Protein AF-0000000079396112 (afdb_homodimer)

Organism: Sphenodon punctatus (NCBI:txid8508)

Solvent-accessible surface area (backbone atoms only — not comparable to full-atom values): 18146 Å² total; per-residue (Å²): 135,86,82,76,88,74,86,74,85,70,83,79,81,84,80,88,81,82,71,79,83,74,81,79,84,79,70,77,75,71,66,74,72,67,69,73,63,74,74,45,68,47,44,78,42,45,32,71,73,41,77,49,97,82,32,34,35,38,38,52,56,79,46,34,73,55,64,91,73,60,46,43,69,58,50,32,52,44,48,53,54,48,50,55,51,38,50,75,70,61,29,34,33,39,37,39,37,37,40,39,81,53,24,46,43,44,23,38,43,36,76,73,59,34,29,39,43,38,40,41,53,62,28,35,33,31,36,33,72,55,46,83,77,75,72,82,67,58,61,52,55,72,45,74,50,73,61,70,81,74,74,121,135,86,74,76,88,78,72,84,74,72,78,81,84,86,75,84,79,79,75,79,77,74,76,82,82,76,69,75,76,70,66,71,71,64,68,74,62,75,74,43,68,48,44,78,45,44,32,68,72,40,76,48,97,82,33,35,35,37,36,51,56,78,45,36,74,55,64,90,71,61,46,41,69,60,50,31,51,45,47,53,54,48,49,55,52,37,51,75,71,62,30,32,31,40,37,39,38,38,40,40,79,54,23,47,43,44,23,39,44,36,77,76,59,34,30,40,45,36,42,41,55,62,30,34,33,32,36,32,72,55,49,82,79,74,74,81,67,60,62,51,54,71,46,74,50,72,61,71,80,72,75,121

Structure (mmCIF, N/CA/C/O backbone):
data_AF-0000000079396112-model_v1
#
loop_
_entity.id
_entity.type
_entity.pdbx_description
1 polymer 'Nucleoside diphosphate-linked moiety X motif 6'
#
loop_
_atom_site.group_PDB
_atom_site.id
_atom_site.type_symbol
_atom_site.label_atom_id
_atom_site.label_alt_id
_atom_site.label_comp_id
_atom_site.label_asym_id
_atom_site.label_entity_id
_atom_site.label_seq_id
_atom_site.pdbx_PDB_ins_code
_atom_site.Cartn_x
_atom_site.Cartn_y
_atom_site.Cartn_z
_atom_site.occupancy
_atom_site.B_iso_or_equiv
_atom_site.auth_seq_id
_atom_site.auth_comp_id
_atom_site.auth_asym_id
_atom_site.auth_atom_id
_atom_site.pdbx_PDB_model_num
ATOM 1 N N . MET A 1 1 ? 7.035 -102.625 1.968 1 24.11 1 MET A N 1
ATOM 2 C CA . MET A 1 1 ? 7.441 -103.062 0.636 1 24.11 1 MET A CA 1
ATOM 3 C C . MET A 1 1 ? 7.133 -102 -0.407 1 24.11 1 MET A C 1
ATOM 5 O O . MET A 1 1 ? 6.375 -102.25 -1.349 1 24.11 1 MET A O 1
ATOM 9 N N . ILE A 1 2 ? 7.18 -100.688 0.114 1 29.98 2 ILE A N 1
ATOM 10 C CA . ILE A 1 2 ? 6.547 -99.562 -0.565 1 29.98 2 ILE A CA 1
ATOM 11 C C . ILE A 1 2 ? 7.281 -99.25 -1.87 1 29.98 2 ILE A C 1
ATOM 13 O O . ILE A 1 2 ? 8.5 -99.062 -1.873 1 29.98 2 ILE A O 1
ATOM 17 N N . ARG A 1 3 ? 6.57 -99.312 -3.051 1 27.31 3 ARG A N 1
ATOM 18 C CA . ARG A 1 3 ? 6.773 -99.438 -4.492 1 27.31 3 ARG A CA 1
ATOM 19 C C . ARG A 1 3 ? 7.363 -98.125 -5.051 1 27.31 3 ARG A C 1
ATOM 21 O O . ARG A 1 3 ? 6.98 -97 -4.633 1 27.31 3 ARG A O 1
ATOM 28 N N . ALA A 1 4 ? 8.516 -98.062 -5.812 1 31.92 4 ALA A N 1
ATOM 29 C CA . ALA A 1 4 ? 9.625 -97.438 -6.523 1 31.92 4 ALA A CA 1
ATOM 30 C C . ALA A 1 4 ? 9.148 -96.812 -7.828 1 31.92 4 ALA A C 1
ATOM 32 O O . ALA A 1 4 ? 9.961 -96.438 -8.695 1 31.92 4 ALA A O 1
ATOM 33 N N . ARG A 1 5 ? 7.703 -96.438 -7.902 1 28.23 5 ARG A N 1
ATOM 34 C CA . ARG A 1 5 ? 7.363 -96.375 -9.32 1 28.23 5 ARG A CA 1
ATOM 35 C C . ARG A 1 5 ? 8.148 -95.25 -10.016 1 28.23 5 ARG A C 1
ATOM 37 O O . ARG A 1 5 ? 8.227 -94.188 -9.508 1 28.23 5 ARG A O 1
ATOM 44 N N . GLY A 1 6 ? 9.031 -95.5 -11.055 1 23.47 6 GLY A N 1
ATOM 45 C CA . GLY A 1 6 ? 10.117 -95.125 -11.945 1 23.47 6 GLY A CA 1
ATOM 46 C C . GLY A 1 6 ? 9.688 -94.125 -13.039 1 23.47 6 GLY A C 1
ATOM 47 O O . GLY A 1 6 ? 10.516 -93.688 -13.812 1 23.47 6 GLY A O 1
ATOM 48 N N . LEU A 1 7 ? 8.258 -93.812 -13.281 1 26.44 7 LEU A N 1
ATOM 49 C CA . LEU A 1 7 ? 7.93 -93.812 -14.703 1 26.44 7 LEU A CA 1
ATOM 50 C C . LEU A 1 7 ? 8.602 -92.625 -15.383 1 26.44 7 LEU A C 1
ATOM 52 O O . LEU A 1 7 ? 8.711 -91.562 -14.805 1 26.44 7 LEU A O 1
ATOM 56 N N . ARG A 1 8 ? 9.047 -92.688 -16.688 1 30.02 8 ARG A N 1
ATOM 57 C CA . ARG A 1 8 ? 9.883 -92.375 -17.844 1 30.02 8 ARG A CA 1
ATOM 58 C C . ARG A 1 8 ? 9.328 -91.25 -18.641 1 30.02 8 ARG A C 1
ATOM 60 O O . ARG A 1 8 ? 9.844 -90.875 -19.703 1 30.02 8 ARG A O 1
ATOM 67 N N . TRP A 1 9 ? 8.531 -90.188 -18 1 25.66 9 TRP A N 1
ATOM 68 C CA . TRP A 1 9 ? 7.672 -89.625 -19.031 1 25.66 9 TRP A CA 1
ATOM 69 C C . TRP A 1 9 ? 8.5 -88.938 -20.094 1 25.66 9 TRP A C 1
ATOM 71 O O . TRP A 1 9 ? 9.484 -88.25 -19.781 1 25.66 9 TRP A O 1
ATOM 81 N N . LEU A 1 10 ? 8.273 -89.125 -21.344 1 26.41 10 LEU A N 1
ATOM 82 C CA . LEU A 1 10 ? 8.82 -89.125 -22.688 1 26.41 10 LEU A CA 1
ATOM 83 C C . LEU A 1 10 ? 8.711 -87.75 -23.297 1 26.41 10 LEU A C 1
ATOM 85 O O . LEU A 1 10 ? 9.289 -87.438 -24.344 1 26.41 10 LEU A O 1
ATOM 89 N N . PHE A 1 11 ? 8.297 -86.625 -22.594 1 29.67 11 PHE A N 1
ATOM 90 C CA . PHE A 1 11 ? 7.625 -85.75 -23.562 1 29.67 11 PHE A CA 1
ATOM 91 C C . PHE A 1 11 ? 8.609 -85.25 -24.609 1 29.67 11 PHE A C 1
ATOM 93 O O . PHE A 1 11 ? 9.789 -85.062 -24.312 1 29.67 11 PHE A O 1
ATOM 100 N N . PRO A 1 12 ? 8.023 -85 -25.906 1 32.06 12 PRO A N 1
ATOM 101 C CA . PRO A 1 12 ? 8.57 -85 -27.266 1 32.06 12 PRO A CA 1
ATOM 102 C C . PRO A 1 12 ? 9.359 -83.688 -27.547 1 32.06 12 PRO A C 1
ATOM 104 O O . PRO A 1 12 ? 9.211 -82.688 -26.828 1 32.06 12 PRO A O 1
ATOM 107 N N . PRO A 1 13 ? 10.062 -83.688 -28.703 1 34.28 13 PRO A N 1
ATOM 108 C CA . PRO A 1 13 ? 11.219 -83 -29.25 1 34.28 13 PRO A CA 1
ATOM 109 C C . PRO A 1 13 ? 10.836 -81.625 -29.875 1 34.28 13 PRO A C 1
ATOM 111 O O . PRO A 1 13 ? 11.695 -81 -30.453 1 34.28 13 PRO A O 1
ATOM 114 N N . TRP A 1 14 ? 9.711 -80.875 -29.438 1 28.34 14 TRP A N 1
ATOM 115 C CA . TRP A 1 14 ? 9.133 -80 -30.453 1 28.34 14 TRP A CA 1
ATOM 116 C C . TRP A 1 14 ? 10.195 -79.125 -31.031 1 28.34 14 TRP A C 1
ATOM 118 O O . TRP A 1 14 ? 11.039 -78.562 -30.297 1 28.34 14 TRP A O 1
ATOM 128 N N . SER A 1 15 ? 10.117 -78.875 -32.312 1 24.2 15 SER A N 1
ATOM 129 C CA . SER A 1 15 ? 10.898 -78.5 -33.5 1 24.2 15 SER A CA 1
ATOM 130 C C . SER A 1 15 ? 11.258 -77.062 -33.5 1 24.2 15 SER A C 1
ATOM 132 O O . SER A 1 15 ? 12.391 -76.688 -33.219 1 24.2 15 SER A O 1
ATOM 134 N N . GLY A 1 16 ? 10.57 -76.188 -34.438 1 24.03 16 GLY A N 1
ATOM 135 C CA . GLY A 1 16 ? 11.055 -75.5 -35.625 1 24.03 16 GLY A CA 1
ATOM 136 C C . GLY A 1 16 ? 11.562 -74.125 -35.375 1 24.03 16 GLY A C 1
ATOM 137 O O . GLY A 1 16 ? 11.383 -73.562 -34.281 1 24.03 16 GLY A O 1
ATOM 138 N N . GLN A 1 17 ? 11.484 -73.188 -36.531 1 25.27 17 GLN A N 1
ATOM 139 C CA . GLN A 1 17 ? 12.414 -72.375 -37.344 1 25.27 17 GLN A CA 1
ATOM 140 C C . GLN A 1 17 ? 12.398 -70.938 -36.906 1 25.27 17 GLN A C 1
ATOM 142 O O . GLN A 1 17 ? 13.398 -70.25 -37.062 1 25.27 17 GLN A O 1
ATOM 147 N N . LYS A 1 18 ? 11.234 -70.25 -36.562 1 29.66 18 LYS A N 1
ATOM 148 C CA . LYS A 1 18 ? 11.039 -69.062 -37.375 1 29.66 18 LYS A CA 1
ATOM 149 C C . LYS A 1 18 ? 11.984 -67.938 -36.969 1 29.66 18 LYS A C 1
ATOM 151 O O . LYS A 1 18 ? 12.289 -67.812 -35.781 1 29.66 18 LYS A O 1
ATOM 156 N N . GLN A 1 19 ? 12.484 -67.188 -38.031 1 29.47 19 GLN A N 1
ATOM 157 C CA . GLN A 1 19 ? 13.555 -66.188 -38.25 1 29.47 19 GLN A CA 1
ATOM 158 C C . GLN A 1 19 ? 13.195 -64.875 -37.656 1 29.47 19 GLN A C 1
ATOM 160 O O . GLN A 1 19 ? 13.992 -63.906 -37.719 1 29.47 19 GLN A O 1
ATOM 165 N N . PRO A 1 20 ? 12.422 -64.688 -36.625 1 31.25 20 PRO A N 1
ATOM 166 C CA . PRO A 1 20 ? 11.82 -63.344 -36.781 1 31.25 20 PRO A CA 1
ATOM 167 C C . PRO A 1 20 ? 12.859 -62.25 -37 1 31.25 20 PRO A C 1
ATOM 169 O O . PRO A 1 20 ? 13.977 -62.344 -36.469 1 31.25 20 PRO A O 1
ATOM 172 N N . GLN A 1 21 ? 12.562 -61.375 -38.062 1 27.45 21 GLN A N 1
ATOM 173 C CA . GLN A 1 21 ? 13.188 -60.25 -38.75 1 27.45 21 GLN A CA 1
ATOM 174 C C . GLN A 1 21 ? 13.594 -59.156 -37.75 1 27.45 21 GLN A C 1
ATOM 176 O O . GLN A 1 21 ? 13.125 -59.156 -36.625 1 27.45 21 GLN A O 1
ATOM 181 N N . ARG A 1 22 ? 13.969 -57.969 -38.344 1 32.19 22 ARG A N 1
ATOM 182 C CA . ARG A 1 22 ? 14.977 -56.906 -38.375 1 32.19 22 ARG A CA 1
ATOM 183 C C . ARG A 1 22 ? 14.547 -55.719 -37.5 1 32.19 22 ARG A C 1
ATOM 185 O O . ARG A 1 22 ? 15.25 -54.719 -37.438 1 32.19 22 ARG A O 1
ATOM 192 N N . HIS A 1 23 ? 13.32 -55.656 -36.906 1 33.19 23 HIS A N 1
ATOM 193 C CA . HIS A 1 23 ? 12.914 -54.281 -37.062 1 33.19 23 HIS A CA 1
ATOM 194 C C . HIS A 1 23 ? 13.953 -53.344 -36.469 1 33.19 23 HIS A C 1
ATOM 196 O O . HIS A 1 23 ? 14.703 -53.719 -35.562 1 33.19 23 HIS A O 1
ATOM 202 N N . PRO A 1 24 ? 13.977 -52.031 -37.094 1 38.34 24 PRO A N 1
ATOM 203 C CA . PRO A 1 24 ? 14.883 -50.906 -37.125 1 38.34 24 PRO A CA 1
ATOM 204 C C . PRO A 1 24 ? 15.062 -50.281 -35.719 1 38.34 24 PRO A C 1
ATOM 206 O O . PRO A 1 24 ? 14.219 -50.469 -34.844 1 38.34 24 PRO A O 1
ATOM 209 N N . LEU A 1 25 ? 16.281 -49.719 -35.531 1 36.62 25 LEU A N 1
ATOM 210 C CA . LEU A 1 25 ? 16.938 -48.969 -34.469 1 36.62 25 LEU A CA 1
ATOM 211 C C . LEU A 1 25 ? 16.078 -47.781 -34.062 1 36.62 25 LEU A C 1
ATOM 213 O O . LEU A 1 25 ? 15.602 -47 -34.906 1 36.62 25 LEU A O 1
ATOM 217 N N . TRP A 1 26 ? 15.336 -47.875 -32.969 1 36.38 26 TRP A N 1
ATOM 218 C CA . TRP A 1 26 ? 14.633 -46.781 -32.281 1 36.38 26 TRP A CA 1
ATOM 219 C C . TRP A 1 26 ? 15.555 -45.594 -32.062 1 36.38 26 TRP A C 1
ATOM 221 O O . TRP A 1 26 ? 16.562 -45.719 -31.359 1 36.38 26 TRP A O 1
ATOM 231 N N . ALA A 1 27 ? 15.773 -44.719 -33.094 1 38.56 27 ALA A N 1
ATOM 232 C CA . ALA A 1 27 ? 16.406 -43.438 -32.812 1 38.56 27 ALA A CA 1
ATOM 233 C C . ALA A 1 27 ? 15.742 -42.75 -31.625 1 38.56 27 ALA A C 1
ATOM 235 O O . ALA A 1 27 ? 14.508 -42.656 -31.547 1 38.56 27 ALA A O 1
ATOM 236 N N . PRO A 1 28 ? 16.422 -42.719 -30.516 1 38.59 28 PRO A N 1
ATOM 237 C CA . PRO A 1 28 ? 15.844 -41.938 -29.422 1 38.59 28 PRO A CA 1
ATOM 238 C C . PRO A 1 28 ? 15.531 -40.5 -29.812 1 38.59 28 PRO A C 1
ATOM 240 O O . PRO A 1 28 ? 16.391 -39.812 -30.359 1 38.59 28 PRO A O 1
ATOM 243 N N . LEU A 1 29 ? 14.359 -40.219 -30.453 1 36.53 29 LEU A N 1
ATOM 244 C CA . LEU A 1 29 ? 13.977 -38.812 -30.516 1 36.53 29 LEU A CA 1
ATOM 245 C C . LEU A 1 29 ? 14.109 -38.125 -29.156 1 36.53 29 LEU A C 1
ATOM 247 O O . LEU A 1 29 ? 13.375 -38.469 -28.219 1 36.53 29 LEU A O 1
ATOM 251 N N . SER A 1 30 ? 15.305 -37.938 -28.734 1 38.41 30 SER A N 1
ATOM 252 C CA . SER A 1 30 ? 15.43 -37 -27.641 1 38.41 30 SER A CA 1
ATOM 253 C C . SER A 1 30 ? 14.609 -35.75 -27.891 1 38.41 30 SER A C 1
ATOM 255 O O . SER A 1 30 ? 15.102 -34.781 -28.516 1 38.41 30 SER A O 1
ATOM 257 N N . GLY A 1 31 ? 13.461 -35.812 -28.438 1 34.25 31 GLY A N 1
ATOM 258 C CA . GLY A 1 31 ? 12.781 -34.531 -28.453 1 34.25 31 GLY A CA 1
ATOM 259 C C . GLY A 1 31 ? 12.883 -33.781 -27.141 1 34.25 31 GLY A C 1
ATOM 260 O O . GLY A 1 31 ? 12.492 -34.312 -26.094 1 34.25 31 GLY A O 1
ATOM 261 N N . ARG A 1 32 ? 13.992 -33.062 -26.922 1 36.22 32 ARG A N 1
ATOM 262 C CA . ARG A 1 32 ? 14.039 -32.031 -25.906 1 36.22 32 ARG A CA 1
ATOM 26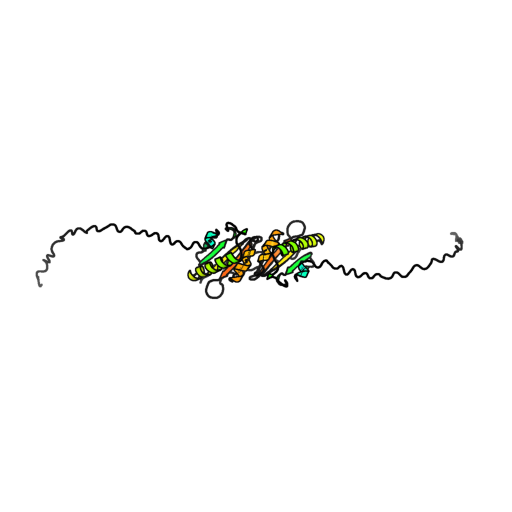3 C C . ARG A 1 32 ? 12.703 -31.297 -25.812 1 36.22 32 ARG A C 1
ATOM 265 O O . ARG A 1 32 ? 12.328 -30.562 -26.734 1 36.22 32 ARG A O 1
ATOM 272 N N . CYS A 1 33 ? 11.688 -31.922 -25.328 1 37.34 33 CYS A N 1
ATOM 273 C CA . CYS A 1 33 ? 10.602 -31.062 -24.859 1 37.34 33 CYS A CA 1
ATOM 274 C C . CYS A 1 33 ? 11.141 -29.844 -24.125 1 37.34 33 CYS A C 1
ATOM 276 O O . CYS A 1 33 ? 11.5 -29.922 -22.953 1 37.34 33 CYS A O 1
ATOM 278 N N . GLN A 1 34 ? 12.188 -29.234 -24.625 1 36.81 34 GLN A N 1
ATOM 279 C CA . GLN A 1 34 ? 12.258 -27.875 -24.094 1 36.81 34 GLN A CA 1
ATOM 280 C C . GLN A 1 34 ? 10.867 -27.234 -24.016 1 36.81 34 GLN A C 1
ATOM 282 O O . GLN A 1 34 ? 10.281 -26.891 -25.047 1 36.81 34 GLN A O 1
ATOM 287 N N . GLY A 1 35 ? 9.898 -27.828 -23.453 1 33.44 35 GLY A N 1
ATOM 288 C CA . GLY A 1 35 ? 8.672 -27.062 -23.266 1 33.44 35 GLY A CA 1
ATOM 289 C C . GLY A 1 35 ? 8.922 -25.578 -23.031 1 33.44 35 GLY A C 1
ATOM 290 O O . GLY A 1 35 ? 9.586 -25.203 -22.078 1 33.44 35 GLY A O 1
ATOM 291 N N . ASP A 1 36 ? 9.18 -24.797 -24 1 39.75 36 ASP A N 1
ATOM 292 C CA . ASP A 1 36 ? 8.992 -23.344 -23.953 1 39.75 36 ASP A CA 1
ATOM 293 C C . ASP A 1 36 ? 7.871 -22.969 -22.984 1 39.75 36 ASP A C 1
ATOM 295 O O . ASP A 1 36 ? 6.691 -23.141 -23.297 1 39.75 36 ASP A O 1
ATOM 299 N N . ALA A 1 37 ? 7.906 -23.297 -21.781 1 45.53 37 ALA A N 1
ATOM 300 C CA . ALA A 1 37 ? 6.91 -22.703 -20.891 1 45.53 37 ALA A CA 1
ATOM 301 C C . ALA A 1 37 ? 6.547 -21.297 -21.344 1 45.53 37 ALA A C 1
ATOM 303 O O . ALA A 1 37 ? 7.418 -20.516 -21.75 1 45.53 37 ALA A O 1
ATOM 304 N N . PRO A 1 38 ? 5.438 -21.062 -21.969 1 47.88 38 PRO A N 1
ATOM 305 C CA . PRO A 1 38 ? 5.094 -19.688 -22.344 1 47.88 38 PRO A CA 1
ATOM 306 C C . PRO A 1 38 ? 5.668 -18.656 -21.391 1 47.88 38 PRO A C 1
ATOM 308 O O . PRO A 1 38 ? 5.668 -18.859 -20.172 1 47.88 38 PRO A O 1
ATOM 311 N N . PHE A 1 39 ? 6.859 -18.047 -21.875 1 57.34 39 PHE A N 1
ATOM 312 C CA . PHE A 1 39 ? 7.363 -16.859 -21.188 1 57.34 39 PHE A CA 1
ATOM 313 C C . PHE A 1 39 ? 6.227 -16.094 -20.531 1 57.34 39 PHE A C 1
ATOM 315 O O . PHE A 1 39 ? 5.363 -15.539 -21.219 1 57.34 39 PHE A O 1
ATOM 322 N N . SER A 1 40 ? 5.789 -16.391 -19.297 1 74.62 40 SER A N 1
ATOM 323 C CA . SER A 1 40 ? 4.754 -15.625 -18.609 1 74.62 40 SER A CA 1
ATOM 324 C C . SER A 1 40 ? 4.973 -14.125 -18.797 1 74.62 40 SER A C 1
ATOM 326 O O . SER A 1 40 ? 6.109 -13.68 -18.953 1 74.62 40 SER A O 1
ATOM 328 N N . ARG A 1 41 ? 4.035 -13.477 -19.266 1 83.62 41 ARG A N 1
ATOM 329 C CA . ARG A 1 41 ? 4.086 -12.023 -19.391 1 83.62 41 ARG A CA 1
ATOM 330 C C . ARG A 1 41 ? 4.824 -11.398 -18.219 1 83.62 41 ARG A C 1
ATOM 332 O O . ARG A 1 41 ? 5.559 -10.422 -18.375 1 83.62 41 ARG A O 1
ATOM 339 N N . LEU A 1 42 ? 4.816 -12.148 -17.094 1 92 42 LEU A N 1
ATOM 340 C CA . LEU A 1 42 ? 5.555 -11.664 -15.938 1 92 42 LEU A CA 1
ATOM 341 C C . LEU A 1 42 ? 7.059 -11.797 -16.156 1 92 42 LEU A C 1
ATOM 343 O O . LEU A 1 42 ? 7.824 -10.891 -15.828 1 92 42 LEU A O 1
ATOM 347 N N . GLY A 1 43 ? 7.383 -12.922 -16.812 1 91.44 43 GLY A N 1
ATOM 348 C CA . GLY A 1 43 ? 8.789 -13.141 -17.094 1 91.44 43 GLY A CA 1
ATOM 349 C C . GLY A 1 43 ? 9.375 -12.117 -18.062 1 91.44 43 GLY A C 1
ATOM 350 O O . GLY A 1 43 ? 10.523 -11.703 -17.906 1 91.44 43 GLY A O 1
ATOM 351 N N . GLY A 1 44 ? 8.648 -11.781 -19.031 1 91 44 GLY A N 1
ATOM 352 C CA . GLY A 1 44 ? 9.086 -10.789 -20 1 91 44 GLY A CA 1
ATOM 353 C C . GLY A 1 44 ? 9.344 -9.43 -19.375 1 91 44 GLY A C 1
ATOM 354 O O . GLY A 1 44 ? 10.125 -8.641 -19.906 1 91 44 GLY A O 1
ATOM 355 N N . ALA A 1 45 ? 8.695 -9.188 -18.234 1 94.12 45 ALA A N 1
ATOM 356 C CA . ALA A 1 45 ? 8.867 -7.922 -17.531 1 94.12 45 ALA A CA 1
ATOM 357 C C . ALA A 1 45 ? 9.984 -8.008 -16.5 1 94.12 45 ALA A C 1
ATOM 359 O O . ALA A 1 45 ? 10.25 -7.039 -15.789 1 94.12 45 ALA A O 1
ATOM 360 N N . GLY A 1 46 ? 10.586 -9.141 -16.391 1 94.5 46 GLY A N 1
ATOM 361 C CA . GLY A 1 46 ? 11.68 -9.336 -15.453 1 94.5 46 GLY A CA 1
ATOM 362 C C . GLY A 1 46 ? 11.25 -10.008 -14.164 1 94.5 46 GLY A C 1
ATOM 363 O O . GLY A 1 46 ? 12.07 -10.234 -13.273 1 94.5 46 GLY A O 1
ATOM 364 N N . LEU A 1 47 ? 9.984 -10.258 -14.117 1 95.19 47 LEU A N 1
ATOM 365 C CA . LEU A 1 47 ? 9.484 -10.898 -12.906 1 95.19 47 LEU A CA 1
ATOM 366 C C . LEU A 1 47 ? 9.664 -12.414 -12.977 1 95.19 47 LEU A C 1
ATOM 368 O O . LEU A 1 47 ? 9.227 -13.047 -13.93 1 95.19 47 LEU A O 1
ATOM 372 N N . GLN A 1 48 ? 10.336 -12.969 -11.961 1 92.75 48 GLN A N 1
ATOM 373 C CA . GLN A 1 48 ? 10.578 -14.406 -11.875 1 92.75 48 GLN A CA 1
ATOM 374 C C . GLN A 1 48 ? 9.891 -15.008 -10.648 1 92.75 48 GLN A C 1
ATOM 376 O O . GLN A 1 48 ? 10.484 -15.078 -9.57 1 92.75 48 GLN A O 1
ATOM 381 N N . PRO A 1 49 ? 8.719 -15.422 -10.883 1 94.94 49 PRO A N 1
ATOM 382 C CA . PRO A 1 49 ? 8.055 -16.047 -9.734 1 94.94 49 PRO A CA 1
ATOM 383 C C . PRO A 1 49 ? 8.844 -17.219 -9.164 1 94.94 49 PRO A C 1
ATOM 385 O O . PRO A 1 49 ? 9.398 -18.031 -9.914 1 94.94 49 PRO A O 1
ATOM 388 N N . HIS A 1 50 ? 8.945 -17.219 -7.785 1 95.38 50 HIS A N 1
ATOM 389 C CA . HIS A 1 50 ? 9.617 -18.297 -7.078 1 95.38 50 HIS A CA 1
ATOM 390 C C . HIS A 1 50 ? 8.609 -19.234 -6.406 1 95.38 50 HIS A C 1
ATOM 392 O O . HIS A 1 50 ? 7.699 -18.781 -5.719 1 95.38 50 HIS A O 1
ATOM 398 N N . LEU A 1 51 ? 8.875 -20.516 -6.625 1 94.12 51 LEU A N 1
ATOM 399 C CA . LEU A 1 51 ? 8.008 -21.516 -6.02 1 94.12 51 LEU A CA 1
ATOM 400 C C . LEU A 1 51 ? 8.664 -22.141 -4.781 1 94.12 51 LEU A C 1
ATOM 402 O O . LEU A 1 51 ? 9.844 -22.484 -4.809 1 94.12 51 LEU A O 1
ATOM 406 N N . ASP A 1 52 ? 7.82 -22.156 -3.682 1 91.38 52 ASP A N 1
ATOM 407 C CA . ASP A 1 52 ? 8.375 -22.828 -2.518 1 91.38 52 ASP A CA 1
ATOM 408 C C . ASP A 1 52 ? 7.879 -24.281 -2.436 1 91.38 52 ASP A C 1
ATOM 410 O O . ASP A 1 52 ? 7.113 -24.719 -3.293 1 91.38 52 ASP A O 1
ATOM 414 N N . LYS A 1 53 ? 8.359 -25.031 -1.41 1 91.94 53 LYS A N 1
ATOM 415 C CA . LYS A 1 53 ? 8.086 -26.453 -1.319 1 91.94 53 LY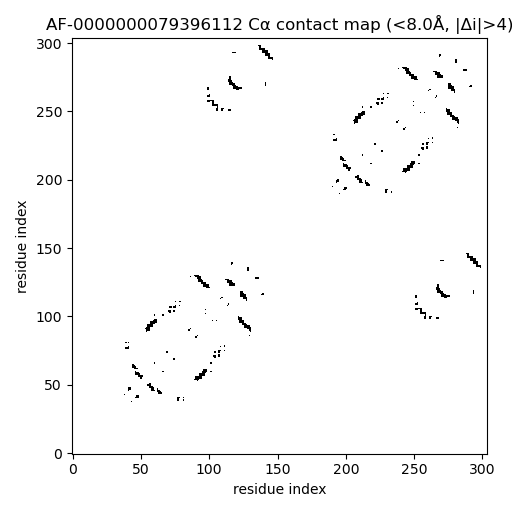S A CA 1
ATOM 416 C C . LYS A 1 53 ? 6.637 -26.719 -0.899 1 91.94 53 LYS A C 1
ATOM 418 O O . LYS A 1 53 ? 6.145 -27.844 -1.005 1 91.94 53 LYS A O 1
ATOM 423 N N . PHE A 1 54 ? 5.969 -25.672 -0.461 1 88.44 54 PHE A N 1
ATOM 424 C CA . PHE A 1 54 ? 4.613 -25.844 0.047 1 88.44 54 PHE A CA 1
ATOM 425 C C . PHE A 1 54 ? 3.588 -25.375 -0.981 1 88.44 54 PHE A C 1
ATOM 427 O O . PHE A 1 54 ? 2.385 -25.375 -0.716 1 88.44 54 PHE A O 1
ATOM 434 N N . GLY A 1 55 ? 4.039 -24.953 -2.178 1 91.62 55 GLY A N 1
ATOM 435 C CA . GLY A 1 55 ? 3.139 -24.562 -3.25 1 91.62 55 GLY A CA 1
ATOM 436 C C . GLY A 1 55 ? 2.885 -23.062 -3.305 1 91.62 55 GLY A C 1
ATOM 437 O O . GLY A 1 55 ? 2.01 -22.594 -4.043 1 91.62 55 GLY A O 1
ATOM 438 N N . GLY A 1 56 ? 3.619 -22.328 -2.508 1 95.44 56 GLY A N 1
ATOM 439 C CA . GLY A 1 56 ? 3.525 -20.875 -2.541 1 95.44 56 GLY A CA 1
ATOM 440 C C . GLY A 1 56 ? 4.34 -20.266 -3.658 1 95.44 56 GLY A C 1
ATOM 441 O O . GLY A 1 56 ? 5.445 -20.719 -3.961 1 95.44 56 GLY A O 1
ATOM 442 N N . VAL A 1 57 ? 3.76 -19.234 -4.277 1 97 57 VAL A N 1
ATOM 443 C CA . VAL A 1 57 ? 4.438 -18.469 -5.328 1 97 57 VAL A CA 1
ATOM 444 C C . VAL A 1 57 ? 4.801 -17.094 -4.809 1 97 57 VAL A C 1
ATOM 446 O O . VAL A 1 57 ? 3.949 -16.375 -4.266 1 97 57 VAL A O 1
ATOM 449 N N . THR A 1 58 ? 6.023 -16.656 -4.957 1 97.75 58 THR A N 1
ATOM 450 C CA . THR A 1 58 ? 6.469 -15.352 -4.504 1 97.75 58 THR A CA 1
ATOM 451 C C . THR A 1 58 ? 6.977 -14.516 -5.676 1 97.75 58 THR A C 1
ATOM 453 O O . THR A 1 58 ? 7.777 -14.992 -6.48 1 97.75 58 THR A O 1
ATOM 456 N N . ILE A 1 59 ? 6.473 -13.305 -5.754 1 98.06 59 ILE A N 1
ATOM 457 C CA . ILE A 1 59 ? 6.906 -12.344 -6.766 1 98.06 59 ILE A CA 1
ATOM 458 C C . ILE A 1 59 ? 7.48 -11.102 -6.09 1 98.06 59 ILE A C 1
ATOM 460 O O . ILE A 1 59 ? 6.863 -10.539 -5.184 1 98.06 59 ILE A O 1
ATOM 464 N N . HIS A 1 60 ? 8.602 -10.688 -6.539 1 98.44 60 HIS A N 1
ATOM 465 C CA . HIS A 1 60 ? 9.219 -9.445 -6.086 1 98.44 60 HIS A CA 1
ATOM 466 C C . HIS A 1 60 ? 9.172 -8.383 -7.18 1 98.44 60 HIS A C 1
ATOM 468 O O . HIS A 1 60 ? 9.906 -8.469 -8.164 1 98.44 60 HIS A O 1
ATOM 474 N N . LEU A 1 61 ? 8.445 -7.355 -6.973 1 98.44 61 LEU A N 1
ATOM 475 C CA . LEU A 1 61 ? 8.281 -6.332 -8 1 98.44 61 LEU A CA 1
ATOM 476 C C . LEU A 1 61 ? 9.547 -5.496 -8.148 1 98.44 61 LEU A C 1
ATOM 478 O O . LEU A 1 61 ? 9.719 -4.793 -9.141 1 98.44 61 LEU A O 1
ATOM 482 N N . ALA A 1 62 ? 10.383 -5.539 -7.105 1 98.12 62 ALA A N 1
ATOM 483 C CA . ALA A 1 62 ? 11.664 -4.848 -7.223 1 98.12 62 ALA A CA 1
ATOM 484 C C . ALA A 1 62 ? 12.461 -5.359 -8.422 1 98.12 62 ALA A C 1
ATOM 486 O O . ALA A 1 62 ? 13.383 -4.695 -8.898 1 98.12 62 ALA A O 1
ATOM 487 N N . GLN A 1 63 ? 12.086 -6.508 -8.992 1 97.38 63 GLN A N 1
ATOM 488 C CA . GLN A 1 63 ? 12.805 -7.137 -10.094 1 97.38 63 GLN A CA 1
ATOM 489 C C . GLN A 1 63 ? 12.336 -6.59 -11.438 1 97.38 63 GLN A C 1
ATOM 491 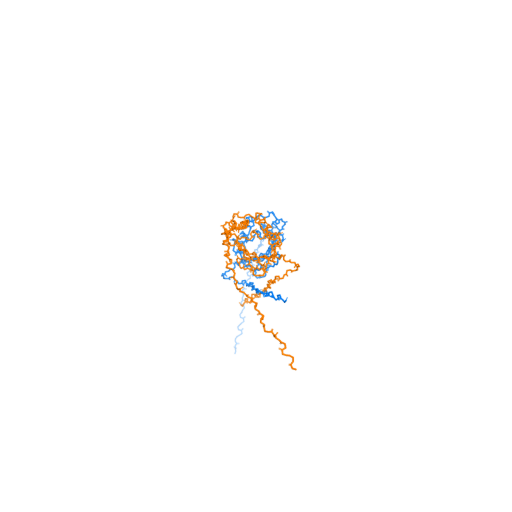O O . GLN A 1 63 ? 12.961 -6.852 -12.477 1 97.38 63 GLN A O 1
ATOM 496 N N . LEU A 1 64 ? 11.32 -5.805 -11.438 1 97.38 64 LEU A N 1
ATOM 497 C CA . LEU A 1 64 ? 10.828 -5.254 -12.695 1 97.38 64 LEU A CA 1
ATOM 498 C C . LEU A 1 64 ? 11.922 -4.492 -13.43 1 97.38 64 LEU A C 1
ATOM 500 O O . LEU A 1 64 ? 12.602 -3.648 -12.836 1 97.38 64 LEU A O 1
ATOM 504 N N . ARG A 1 65 ? 12.023 -4.742 -14.695 1 96.06 65 ARG A N 1
ATOM 505 C CA . ARG A 1 65 ? 13.055 -4.094 -15.508 1 96.06 65 ARG A CA 1
ATOM 506 C C . ARG A 1 65 ? 12.734 -2.617 -15.719 1 96.06 65 ARG A C 1
ATOM 508 O O . ARG A 1 65 ? 13.625 -1.768 -15.656 1 96.06 65 ARG A O 1
ATOM 515 N N . SER A 1 66 ? 11.469 -2.289 -16.016 1 96.75 66 SER A N 1
ATOM 516 C CA . SER A 1 66 ? 11 -0.923 -16.219 1 96.75 66 SER A CA 1
ATOM 517 C C . SER A 1 66 ? 9.742 -0.637 -15.414 1 96.75 66 SER A C 1
ATOM 519 O O . SER A 1 66 ? 8.648 -0.553 -15.969 1 96.75 66 SER A O 1
ATOM 521 N N . PRO A 1 67 ? 9.891 -0.488 -14.117 1 96.12 67 PRO A N 1
ATOM 522 C CA . PRO A 1 67 ? 8.727 -0.351 -13.25 1 96.12 67 PRO A CA 1
ATOM 523 C C . PRO A 1 67 ? 7.855 0.851 -13.609 1 96.12 67 PRO A C 1
ATOM 525 O O . PRO A 1 67 ? 6.629 0.78 -13.516 1 96.12 67 PRO A O 1
ATOM 528 N N . ASP A 1 68 ? 8.43 1.931 -14.094 1 95.12 68 ASP A N 1
ATOM 529 C CA . ASP A 1 68 ? 7.684 3.154 -14.367 1 95.12 68 ASP A CA 1
ATOM 530 C C . ASP A 1 68 ? 6.852 3.02 -15.641 1 95.12 68 ASP A C 1
ATOM 532 O O . ASP A 1 68 ? 5.918 3.791 -15.859 1 95.12 68 ASP A O 1
ATOM 536 N N . ARG A 1 69 ? 7.203 2.004 -16.422 1 95.5 69 ARG A N 1
ATOM 537 C CA . ARG A 1 69 ? 6.52 1.844 -17.703 1 95.5 69 ARG A CA 1
ATOM 538 C C . ARG A 1 69 ? 5.363 0.855 -17.594 1 95.5 69 ARG A C 1
ATOM 540 O O . ARG A 1 69 ? 4.508 0.788 -18.469 1 95.5 69 ARG A O 1
ATOM 547 N N . LEU A 1 70 ? 5.355 0.128 -16.516 1 96.56 70 LEU A N 1
ATOM 548 C CA . LEU A 1 70 ? 4.293 -0.859 -16.375 1 96.56 70 LEU A CA 1
ATOM 549 C C . LEU A 1 70 ? 3.004 -0.205 -15.891 1 96.56 70 LEU A C 1
ATOM 551 O O . LEU A 1 70 ? 2.951 0.306 -14.773 1 96.56 70 LEU A O 1
ATOM 555 N N . GLU A 1 71 ? 2.014 -0.325 -16.688 1 96.88 71 GLU A N 1
ATOM 556 C CA . GLU A 1 71 ? 0.711 0.238 -16.344 1 96.88 71 GLU A CA 1
ATOM 557 C C . GLU A 1 71 ? -0.091 -0.721 -15.469 1 96.88 71 GLU A C 1
ATOM 559 O O . GLU A 1 71 ? -0.077 -1.933 -15.695 1 96.88 71 GLU A O 1
ATOM 564 N N . PRO A 1 72 ? -0.851 -0.154 -14.562 1 97.75 72 PRO A N 1
ATOM 565 C CA . PRO A 1 72 ? -1.653 -1.01 -13.688 1 97.75 72 PRO A CA 1
ATOM 566 C C . PRO A 1 72 ? -2.602 -1.924 -14.461 1 97.75 72 PRO A C 1
ATOM 568 O O . PRO A 1 72 ? -2.791 -3.082 -14.086 1 97.75 72 PRO A O 1
ATOM 571 N N . ALA A 1 73 ? -3.174 -1.451 -15.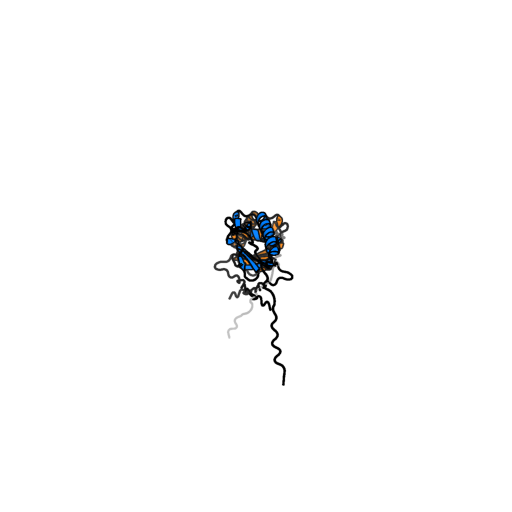5 1 97.38 73 ALA A N 1
ATOM 572 C CA . ALA A 1 73 ? -4.102 -2.273 -16.266 1 97.38 73 ALA A CA 1
ATOM 573 C C . ALA A 1 73 ? -3.387 -3.471 -16.891 1 97.38 73 ALA A C 1
ATOM 575 O O . ALA A 1 73 ? -3.92 -4.582 -16.906 1 97.38 73 ALA A O 1
ATOM 576 N N . THR A 1 74 ? -2.252 -3.199 -17.406 1 96.88 74 THR A N 1
ATOM 577 C CA . THR A 1 74 ? -1.457 -4.281 -17.969 1 96.88 74 THR A CA 1
ATOM 578 C C . THR A 1 74 ? -1.046 -5.277 -16.891 1 96.88 74 THR A C 1
ATOM 580 O O . THR A 1 74 ? -1.177 -6.492 -17.078 1 96.88 74 THR A O 1
ATOM 583 N N . PHE A 1 75 ? -0.614 -4.797 -15.758 1 97.88 75 PHE A N 1
ATOM 584 C CA . PHE A 1 75 ? -0.236 -5.648 -14.633 1 97.88 75 PHE A CA 1
ATOM 585 C C . PHE A 1 75 ? -1.411 -6.508 -14.188 1 97.88 75 PHE A C 1
ATOM 587 O O . PHE A 1 75 ? -1.246 -7.695 -13.906 1 97.88 75 PHE A O 1
ATOM 594 N N . ARG A 1 76 ? -2.535 -5.902 -14.148 1 98.06 76 ARG A N 1
ATOM 595 C CA . ARG A 1 76 ? -3.746 -6.617 -13.758 1 98.06 76 ARG A CA 1
ATOM 596 C C . ARG A 1 76 ? -3.984 -7.824 -14.656 1 98.06 76 ARG A C 1
ATOM 598 O O . ARG A 1 76 ? -4.273 -8.922 -14.172 1 98.06 76 ARG A O 1
ATOM 605 N N . THR A 1 77 ? -3.861 -7.621 -15.922 1 96.88 77 THR A N 1
ATOM 606 C CA . THR A 1 77 ? -4.094 -8.688 -16.891 1 96.88 77 THR A CA 1
ATOM 607 C C . THR A 1 77 ? -3.053 -9.789 -16.734 1 96.88 77 THR A C 1
ATOM 609 O O . THR A 1 77 ? -3.393 -10.977 -16.75 1 96.88 77 THR A O 1
ATOM 612 N N . TRP A 1 78 ? -1.826 -9.367 -16.578 1 96.44 78 TRP A N 1
ATOM 613 C CA . TRP A 1 78 ? -0.759 -10.344 -16.375 1 96.44 78 TRP A CA 1
ATOM 614 C C . TRP A 1 78 ? -1.015 -11.18 -15.133 1 96.44 78 TRP A C 1
ATOM 616 O O . TRP A 1 78 ? -0.855 -12.398 -15.156 1 96.44 78 TRP A O 1
ATOM 626 N N . LEU A 1 79 ? -1.396 -10.5 -14.133 1 96.81 79 LEU A N 1
ATOM 627 C CA . LEU A 1 79 ? -1.643 -11.172 -12.859 1 96.81 79 LEU A CA 1
ATOM 628 C C . LEU A 1 79 ? -2.832 -12.117 -12.969 1 96.81 79 LEU A C 1
ATOM 630 O O . LEU A 1 79 ? -2.779 -13.242 -12.469 1 96.81 79 LEU A O 1
ATOM 634 N N . GLN A 1 80 ? -3.879 -11.648 -13.602 1 97.19 80 GLN A N 1
ATOM 635 C CA . GLN A 1 80 ? -5.062 -12.477 -13.797 1 97.19 80 GLN A CA 1
ATOM 636 C C . GLN A 1 80 ? -4.715 -13.773 -14.523 1 97.19 80 GLN A C 1
ATOM 638 O O . GLN A 1 80 ? -5.125 -14.859 -14.109 1 97.19 80 GLN A O 1
ATOM 643 N N . ASP A 1 81 ? -3.977 -13.633 -15.578 1 96.75 81 ASP A N 1
ATOM 644 C CA . ASP A 1 81 ? -3.549 -14.797 -16.344 1 96.75 81 ASP A CA 1
ATOM 645 C C . ASP A 1 81 ? -2.672 -15.719 -15.5 1 96.75 81 ASP A C 1
ATOM 647 O O . ASP A 1 81 ? -2.812 -16.938 -15.562 1 96.75 81 ASP A O 1
ATOM 651 N N . SER A 1 82 ? -1.787 -15.172 -14.766 1 96.81 82 SER A N 1
ATOM 652 C CA . SER A 1 82 ? -0.878 -15.953 -13.93 1 96.81 82 SER A CA 1
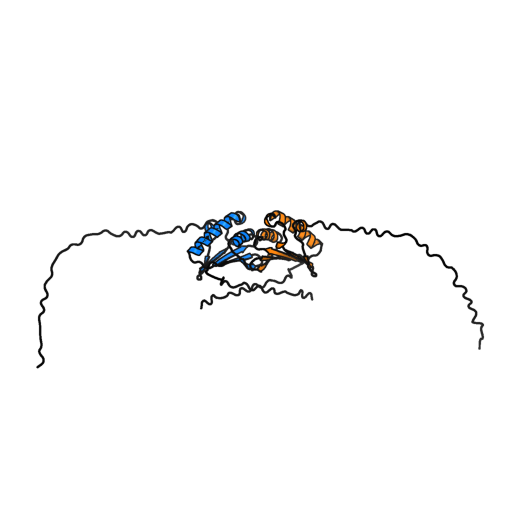ATOM 653 C C . SER A 1 82 ? -1.634 -16.703 -12.836 1 96.81 82 SER A C 1
ATOM 655 O O . SER A 1 82 ? -1.344 -17.859 -12.555 1 96.81 82 SER A O 1
ATOM 657 N N . ILE A 1 83 ? -2.564 -16.062 -12.289 1 97.12 83 ILE A N 1
ATOM 658 C CA . ILE A 1 83 ? -3.365 -16.656 -11.227 1 97.12 83 ILE A CA 1
ATOM 659 C C . ILE A 1 83 ? -4.113 -17.875 -11.773 1 97.12 83 ILE A C 1
ATOM 661 O O . ILE A 1 83 ? -4.168 -18.922 -11.125 1 97.12 83 ILE A O 1
ATOM 665 N N . LYS A 1 84 ? -4.684 -17.703 -12.938 1 96.75 84 LYS A N 1
ATOM 666 C CA . LYS A 1 84 ? -5.359 -18.828 -13.578 1 96.75 84 LYS A CA 1
ATOM 667 C C . LYS A 1 84 ? -4.406 -20.016 -13.766 1 96.75 84 LYS A C 1
ATOM 669 O O . LYS A 1 84 ? -4.766 -21.156 -13.477 1 96.75 84 LYS A O 1
ATOM 674 N N . GLN A 1 85 ? -3.238 -19.719 -14.195 1 95.69 85 GLN A N 1
ATOM 675 C CA . GLN A 1 85 ? -2.223 -20.75 -14.406 1 95.69 85 GLN A CA 1
ATOM 676 C C . GLN A 1 85 ? -1.826 -21.406 -13.086 1 95.69 85 GLN A C 1
ATOM 678 O O . GLN A 1 85 ? -1.738 -22.625 -13 1 95.69 85 GLN A O 1
ATOM 683 N N . TRP A 1 86 ? -1.592 -20.625 -12.062 1 96.06 86 TRP A N 1
ATOM 684 C CA . TRP A 1 86 ? -1.171 -21.141 -10.758 1 96.06 86 TRP A CA 1
ATOM 685 C C . TRP A 1 86 ? -2.266 -22 -10.133 1 96.06 86 TRP A C 1
ATOM 687 O O . TRP A 1 86 ? -1.979 -23.016 -9.5 1 96.06 86 TRP A O 1
ATOM 697 N N . ARG A 1 87 ? -3.494 -21.625 -10.352 1 95.44 87 ARG A N 1
ATOM 698 C CA . ARG A 1 87 ? -4.602 -22.453 -9.883 1 95.44 87 ARG A CA 1
ATOM 699 C C . ARG A 1 87 ? -4.602 -23.812 -10.578 1 95.44 87 ARG A C 1
ATOM 701 O O . ARG A 1 87 ? -4.777 -24.844 -9.93 1 95.44 87 ARG A O 1
ATOM 708 N N . ALA A 1 88 ? -4.414 -23.797 -11.867 1 95.38 88 ALA A N 1
ATOM 709 C CA . ALA A 1 88 ? -4.398 -25.031 -12.656 1 95.38 88 ALA A CA 1
ATOM 710 C C . ALA A 1 88 ? -3.25 -25.938 -12.219 1 95.38 88 ALA A C 1
ATOM 712 O O . ALA A 1 88 ? -3.369 -27.156 -12.258 1 95.38 88 ALA A O 1
ATOM 713 N N . GLU A 1 89 ? -2.176 -25.312 -11.758 1 94.81 89 GLU A N 1
ATOM 714 C CA . GLU A 1 89 ? -0.98 -26.047 -11.352 1 94.81 89 GLU A CA 1
ATOM 715 C C . GLU A 1 89 ? -1.074 -26.5 -9.898 1 94.81 89 GLU A C 1
ATOM 717 O O . GLU A 1 89 ? -0.181 -27.172 -9.391 1 94.81 89 GLU A O 1
ATOM 722 N N . GLY A 1 90 ? -2.107 -26.047 -9.234 1 94.44 90 GLY A N 1
ATOM 723 C CA . GLY A 1 90 ? -2.35 -26.484 -7.867 1 94.44 90 GLY A CA 1
ATOM 724 C C . GLY A 1 90 ? -1.553 -25.703 -6.844 1 94.44 90 GLY A C 1
ATOM 725 O O . GLY A 1 90 ? -1.238 -26.219 -5.77 1 94.44 90 GLY A O 1
ATOM 726 N N . ARG A 1 91 ? -1.164 -24.484 -7.234 1 95 91 ARG A N 1
ATOM 727 C CA . ARG A 1 91 ? -0.509 -23.609 -6.266 1 95 91 ARG A CA 1
ATOM 728 C C . ARG A 1 91 ? -1.482 -23.172 -5.176 1 95 91 ARG A C 1
ATOM 730 O O . ARG A 1 91 ? -2.695 -23.156 -5.387 1 95 91 ARG A O 1
ATOM 737 N N . ILE A 1 92 ? -0.902 -22.797 -3.973 1 94.75 92 ILE A N 1
ATOM 738 C CA . ILE A 1 92 ? -1.811 -22.656 -2.84 1 94.75 92 ILE A CA 1
ATOM 739 C C . ILE A 1 92 ? -1.909 -21.188 -2.436 1 94.75 92 ILE A C 1
ATOM 741 O O . ILE A 1 92 ? -2.9 -20.766 -1.83 1 94.75 92 ILE A O 1
ATOM 745 N N . ALA A 1 93 ? -0.828 -20.422 -2.689 1 96.5 93 ALA A N 1
ATOM 746 C CA . ALA A 1 93 ? -0.835 -19.016 -2.305 1 96.5 93 ALA A CA 1
ATOM 747 C C . ALA A 1 93 ? 0.128 -18.203 -3.17 1 96.5 93 ALA A C 1
ATOM 749 O O . ALA A 1 93 ? 1.079 -18.75 -3.73 1 96.5 93 ALA A O 1
ATOM 750 N N . VAL A 1 94 ? -0.164 -16.953 -3.244 1 97.19 94 VAL A N 1
ATOM 751 C CA . VAL A 1 94 ? 0.714 -16.016 -3.947 1 97.19 94 VAL A CA 1
ATOM 752 C C . VAL A 1 94 ? 1.113 -14.875 -3.012 1 97.19 94 VAL A C 1
ATOM 754 O O . VAL A 1 94 ? 0.264 -14.305 -2.324 1 97.19 94 VAL A O 1
ATOM 757 N N . TRP A 1 95 ? 2.395 -14.602 -2.986 1 97.06 95 TRP A N 1
ATOM 758 C CA . TRP A 1 95 ? 2.965 -13.484 -2.246 1 97.06 95 TRP A CA 1
ATOM 759 C C . TRP A 1 95 ? 3.541 -12.438 -3.195 1 97.06 95 TRP A C 1
ATOM 761 O O . TRP A 1 95 ? 4.344 -12.766 -4.07 1 97.06 95 TRP A O 1
ATOM 771 N N . LEU A 1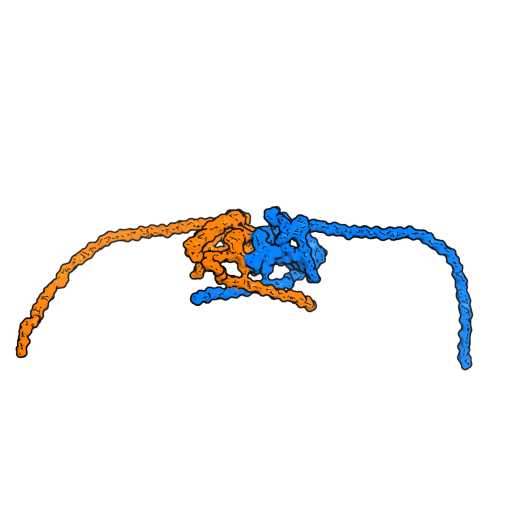 96 ? 3.086 -11.219 -3.031 1 98.62 96 LEU A N 1
ATOM 772 C CA . LEU A 1 96 ? 3.627 -10.102 -3.789 1 98.62 96 LEU A CA 1
ATOM 773 C C . LEU A 1 96 ? 4.387 -9.141 -2.875 1 98.62 96 LEU A C 1
ATOM 775 O O . LEU A 1 96 ? 3.814 -8.594 -1.929 1 98.62 96 LEU A O 1
ATOM 779 N N . HIS A 1 97 ? 5.629 -8.977 -3.084 1 98.62 97 HIS A N 1
ATOM 780 C CA . HIS A 1 97 ? 6.43 -7.957 -2.412 1 98.62 97 HIS A CA 1
ATOM 781 C C . HIS A 1 97 ? 6.543 -6.695 -3.262 1 98.62 97 HIS A C 1
ATOM 783 O O . HIS A 1 97 ? 7.082 -6.734 -4.371 1 98.62 97 HIS A O 1
ATOM 789 N N . ILE A 1 98 ? 6.105 -5.598 -2.697 1 98.88 98 ILE A N 1
ATOM 790 C CA . ILE A 1 98 ? 5.93 -4.398 -3.51 1 98.88 98 ILE A CA 1
ATOM 791 C C . ILE A 1 98 ? 6.625 -3.215 -2.842 1 98.88 98 ILE A C 1
ATOM 793 O O . ILE A 1 98 ? 6.207 -2.768 -1.771 1 98.88 98 ILE A O 1
ATOM 797 N N . PRO A 1 99 ? 7.625 -2.623 -3.516 1 98.88 99 PRO A N 1
ATOM 798 C CA . PRO A 1 99 ? 8.195 -1.373 -3.006 1 98.88 99 PRO A CA 1
ATOM 799 C C . PRO A 1 99 ? 7.172 -0.241 -2.945 1 98.88 99 PRO A C 1
ATOM 801 O O . PRO A 1 99 ? 6.297 -0.145 -3.812 1 98.88 99 PRO A O 1
ATOM 804 N N . ILE A 1 100 ? 7.387 0.581 -2.002 1 98.88 100 ILE A N 1
ATOM 805 C CA . ILE A 1 100 ? 6.383 1.607 -1.741 1 98.88 100 ILE A CA 1
ATOM 806 C C . ILE A 1 100 ? 6.234 2.508 -2.965 1 98.88 100 ILE A C 1
ATOM 808 O O . ILE A 1 100 ? 5.137 2.975 -3.273 1 98.88 100 ILE A O 1
ATOM 812 N N . LEU A 1 101 ? 7.281 2.732 -3.725 1 98.56 101 LEU A N 1
ATOM 813 C CA . LEU A 1 101 ? 7.219 3.6 -4.895 1 98.56 101 LEU A CA 1
ATOM 814 C C . LEU A 1 101 ? 6.496 2.906 -6.047 1 98.56 101 LEU A C 1
ATOM 816 O O . LEU A 1 101 ? 6.141 3.549 -7.035 1 98.56 101 LEU A O 1
ATOM 820 N N . GLN A 1 102 ? 6.234 1.623 -5.906 1 98.75 102 GLN A N 1
ATOM 821 C CA . GLN A 1 102 ? 5.477 0.879 -6.91 1 98.75 102 GLN A CA 1
ATOM 822 C C . GLN A 1 102 ? 4.078 0.545 -6.406 1 98.75 102 GLN A C 1
ATOM 824 O O . GLN A 1 102 ? 3.422 -0.357 -6.934 1 98.75 102 GLN A O 1
ATOM 829 N N . SER A 1 103 ? 3.598 1.236 -5.492 1 98.81 103 SER A N 1
ATOM 830 C CA . SER A 1 103 ? 2.338 0.926 -4.824 1 98.81 103 SER A CA 1
ATOM 831 C C . SER A 1 103 ? 1.146 1.19 -5.738 1 98.81 103 SER A C 1
ATOM 833 O O . SER A 1 103 ? 0.03 0.751 -5.453 1 98.81 103 SER A O 1
ATOM 835 N N . ARG A 1 104 ? 1.378 1.851 -6.848 1 98.25 104 ARG A N 1
ATOM 836 C CA . ARG A 1 104 ? 0.292 2.068 -7.797 1 98.25 104 ARG A CA 1
ATOM 837 C C . ARG A 1 104 ? -0.236 0.744 -8.336 1 98.25 104 ARG A C 1
ATOM 839 O O . ARG A 1 104 ? -1.349 0.682 -8.867 1 98.25 104 ARG A O 1
ATOM 846 N N . LEU A 1 105 ? 0.486 -0.344 -8.188 1 98.69 105 LEU A N 1
ATOM 847 C CA . LEU A 1 105 ? 0.115 -1.648 -8.727 1 98.69 105 LEU A CA 1
ATOM 848 C C . LEU A 1 105 ? -0.722 -2.434 -7.723 1 98.69 105 LEU A C 1
ATOM 850 O O . LEU A 1 105 ? -1.33 -3.447 -8.07 1 98.69 105 LEU A O 1
ATOM 854 N N . ILE A 1 106 ? -0.822 -1.915 -6.496 1 98.88 106 ILE A N 1
ATOM 855 C CA . ILE A 1 106 ? -1.464 -2.65 -5.414 1 98.88 106 ILE A CA 1
ATOM 856 C C . ILE A 1 106 ? -2.961 -2.771 -5.688 1 98.88 106 ILE A C 1
ATOM 858 O O . ILE A 1 106 ? -3.549 -3.84 -5.5 1 98.88 106 ILE A O 1
ATOM 862 N N . ALA A 1 107 ? -3.59 -1.731 -6.133 1 98.62 107 ALA A N 1
ATOM 863 C CA . ALA A 1 107 ? -5.027 -1.788 -6.395 1 98.62 107 ALA A CA 1
ATOM 864 C C . ALA A 1 107 ? -5.348 -2.836 -7.453 1 98.62 107 ALA A C 1
ATOM 866 O O . ALA A 1 107 ? -6.363 -3.531 -7.363 1 98.62 107 ALA A O 1
ATOM 867 N N . ALA A 1 108 ? -4.52 -2.938 -8.438 1 98.44 108 ALA A N 1
ATOM 868 C CA . ALA A 1 108 ? -4.699 -3.947 -9.477 1 98.44 108 ALA A CA 1
ATOM 869 C C . ALA A 1 108 ? -4.652 -5.355 -8.883 1 98.44 108 ALA A C 1
ATOM 871 O O . ALA A 1 108 ? -5.422 -6.227 -9.289 1 98.44 108 ALA A O 1
ATOM 872 N N . ALA A 1 109 ? -3.732 -5.539 -7.934 1 98.75 109 ALA A N 1
ATOM 873 C CA . ALA A 1 109 ? -3.654 -6.828 -7.254 1 98.75 109 ALA A CA 1
ATOM 874 C C . ALA A 1 109 ? -4.887 -7.066 -6.383 1 98.75 109 ALA A C 1
ATOM 876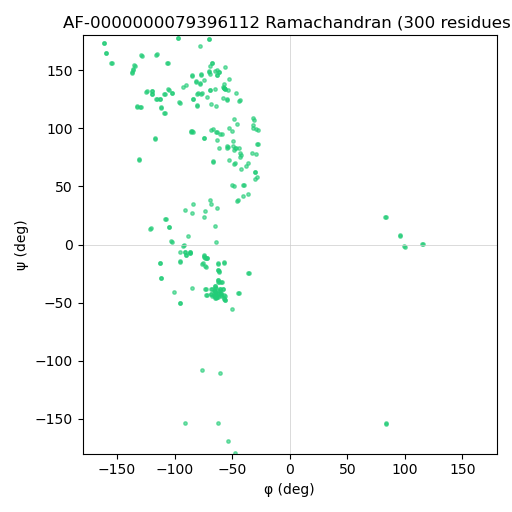 O O . ALA A 1 109 ? -5.426 -8.172 -6.352 1 98.75 109 ALA A O 1
ATOM 877 N N . ALA A 1 110 ? -5.316 -6 -5.777 1 98.62 110 ALA A N 1
ATOM 878 C CA . ALA A 1 110 ? -6.457 -6.105 -4.871 1 98.62 110 ALA A CA 1
ATOM 879 C C . ALA A 1 110 ? -7.719 -6.52 -5.621 1 98.62 110 ALA A C 1
ATOM 881 O O . ALA A 1 110 ? -8.523 -7.293 -5.105 1 98.62 110 ALA A O 1
ATOM 882 N N . VAL A 1 111 ? -7.852 -6.02 -6.801 1 97.88 111 VAL A N 1
ATOM 883 C CA . VAL A 1 111 ? -9.008 -6.344 -7.629 1 97.88 111 VAL A CA 1
ATOM 884 C C . VAL A 1 111 ? -9.023 -7.84 -7.934 1 97.88 111 VAL A C 1
ATOM 886 O O . VAL A 1 111 ? -10.086 -8.43 -8.141 1 97.88 111 VAL A O 1
ATOM 889 N N . GLN A 1 112 ? -7.863 -8.477 -7.824 1 97.38 112 GLN A N 1
ATOM 890 C CA . GLN A 1 112 ? -7.766 -9.914 -8.07 1 97.38 112 GLN A CA 1
ATOM 891 C C . GLN A 1 112 ? -7.969 -10.703 -6.785 1 97.38 112 GLN A C 1
ATOM 893 O O . GLN A 1 112 ? -7.91 -11.938 -6.793 1 97.38 112 GLN A O 1
ATOM 898 N N . GLY A 1 113 ? -8.062 -10 -5.695 1 97.06 113 GLY A N 1
ATOM 899 C CA . GLY A 1 113 ? -8.359 -10.688 -4.449 1 97.06 113 GLY A CA 1
ATOM 900 C C . GLY A 1 113 ? -7.227 -10.602 -3.441 1 97.06 113 GLY A C 1
ATOM 901 O O . GLY A 1 113 ? -7.344 -11.109 -2.324 1 97.06 113 GLY A O 1
ATOM 902 N N . PHE A 1 114 ? -6.164 -9.93 -3.828 1 98.19 114 PHE A N 1
ATOM 903 C CA . PHE A 1 114 ? -5.059 -9.789 -2.891 1 98.19 114 PHE A CA 1
ATOM 904 C C . PHE A 1 114 ? -5.441 -8.867 -1.734 1 98.19 114 PHE A C 1
ATOM 906 O O . PHE A 1 114 ? -6.176 -7.898 -1.924 1 98.19 114 PHE A O 1
ATOM 913 N N . THR A 1 115 ? -4.836 -9.164 -0.518 1 97.75 115 THR A N 1
ATOM 914 C CA . THR A 1 115 ? -4.941 -8.328 0.67 1 97.75 115 THR A CA 1
ATOM 915 C C . THR A 1 115 ? -3.561 -8.031 1.249 1 97.75 115 THR A C 1
ATOM 917 O O . THR A 1 115 ? -2.59 -8.727 0.934 1 97.75 115 THR A O 1
ATOM 920 N N . PHE A 1 116 ? -3.5 -7.039 2.062 1 97.44 116 PHE A N 1
ATOM 921 C CA . PHE A 1 116 ? -2.248 -6.816 2.777 1 97.44 116 PHE A CA 1
ATOM 922 C C . PHE A 1 116 ? -2.004 -7.922 3.799 1 97.44 116 PHE A C 1
ATOM 924 O O . PHE A 1 116 ? -2.902 -8.266 4.57 1 97.44 116 PHE A O 1
ATOM 931 N N . HIS A 1 117 ? -0.865 -8.375 3.764 1 95.12 117 HIS A N 1
ATOM 932 C CA . HIS A 1 117 ? -0.418 -9.219 4.867 1 95.12 117 HIS A CA 1
ATOM 933 C C . HIS A 1 117 ? 0.337 -8.398 5.91 1 95.12 117 HIS A C 1
ATOM 935 O O . HIS A 1 117 ? 0.036 -8.484 7.105 1 95.12 117 HIS A O 1
ATOM 941 N N . HIS A 1 118 ? 1.333 -7.609 5.434 1 94.12 118 HIS A N 1
ATOM 942 C CA . HIS A 1 118 ? 2.066 -6.695 6.301 1 94.12 118 HIS A CA 1
ATOM 943 C C . HIS A 1 118 ? 2.777 -5.617 5.492 1 94.12 118 HIS A C 1
ATOM 945 O O . HIS A 1 118 ? 2.742 -5.637 4.258 1 94.12 118 HIS A O 1
ATOM 951 N N . ALA A 1 119 ? 3.303 -4.738 6.266 1 95.69 119 ALA A N 1
ATOM 952 C CA . ALA A 1 119 ? 4.117 -3.697 5.645 1 95.69 119 ALA A CA 1
ATOM 953 C C . ALA A 1 119 ? 5.387 -3.438 6.449 1 95.69 119 ALA A C 1
ATOM 955 O O . ALA A 1 119 ? 5.414 -3.656 7.664 1 95.69 119 ALA A O 1
ATOM 956 N N . GLU A 1 120 ? 6.355 -3.078 5.691 1 92.88 120 GLU A N 1
ATOM 957 C CA . GLU A 1 120 ? 7.602 -2.502 6.195 1 92.88 120 GLU A CA 1
ATOM 958 C C . GLU A 1 120 ? 7.785 -1.068 5.703 1 92.88 120 GLU A C 1
ATOM 960 O O . GLU A 1 120 ? 7.102 -0.632 4.777 1 92.88 120 GLU A O 1
ATOM 965 N N . SER A 1 121 ? 8.594 -0.345 6.266 1 94 121 SER A N 1
ATOM 966 C CA . SER A 1 121 ? 8.734 1.084 6.004 1 94 121 SER A CA 1
ATOM 967 C C . SER A 1 121 ? 8.703 1.375 4.508 1 94 121 SER A C 1
ATOM 969 O O . SER A 1 121 ? 7.965 2.252 4.055 1 94 121 SER A O 1
ATOM 971 N N . ASP A 1 122 ? 9.352 0.575 3.682 1 97.44 122 ASP A N 1
ATOM 972 C CA . ASP A 1 122 ? 9.508 0.958 2.281 1 97.44 122 ASP A CA 1
ATOM 973 C C . ASP A 1 122 ? 8.898 -0.09 1.354 1 97.44 122 ASP A C 1
ATOM 975 O O . ASP A 1 122 ? 9.125 -0.065 0.144 1 97.44 122 ASP A O 1
ATOM 979 N N . SER A 1 123 ? 8.07 -1.011 2.01 1 98.19 123 SER A N 1
ATOM 980 C CA . SER A 1 123 ? 7.461 -2.039 1.171 1 98.19 123 SER A CA 1
ATOM 981 C C . SER A 1 123 ? 6.234 -2.648 1.842 1 98.19 123 SER A C 1
ATOM 983 O O . SER A 1 123 ? 6.004 -2.438 3.035 1 98.19 123 SER A O 1
ATOM 985 N N . SER A 1 124 ? 5.504 -3.312 1.012 1 98.06 124 SER A N 1
ATOM 986 C CA . SER A 1 124 ? 4.379 -4.094 1.512 1 98.06 124 SER A CA 1
ATOM 987 C C . SER A 1 124 ? 4.344 -5.48 0.88 1 98.06 124 SER A C 1
ATOM 989 O O . SER A 1 124 ? 4.922 -5.695 -0.186 1 98.06 124 SER A O 1
ATOM 991 N N . THR A 1 125 ? 3.734 -6.355 1.672 1 97.44 125 THR A N 1
ATOM 992 C CA . THR A 1 125 ? 3.488 -7.707 1.184 1 97.44 125 THR A CA 1
ATOM 993 C C . THR A 1 125 ? 1.989 -7.98 1.079 1 97.44 125 THR A C 1
ATOM 995 O O . THR A 1 125 ? 1.247 -7.77 2.041 1 97.44 125 THR A O 1
ATOM 998 N N . LEU A 1 126 ? 1.593 -8.383 -0.125 1 98.19 126 LEU A N 1
ATOM 999 C CA . LEU A 1 126 ? 0.219 -8.82 -0.35 1 98.19 126 LEU A CA 1
ATOM 1000 C C . LEU A 1 126 ? 0.148 -10.336 -0.507 1 98.19 126 LEU A C 1
ATOM 1002 O O . LEU A 1 126 ? 1.132 -10.969 -0.896 1 98.19 126 LEU A O 1
ATOM 1006 N N . THR A 1 127 ? -1.068 -10.844 -0.2 1 97.19 127 THR A N 1
ATOM 1007 C CA . THR A 1 127 ? -1.237 -12.289 -0.351 1 97.19 127 THR A CA 1
ATOM 1008 C C . THR A 1 127 ? -2.566 -12.609 -1.029 1 97.19 127 THR A C 1
ATOM 1010 O O . THR A 1 127 ? -3.529 -11.844 -0.912 1 97.19 127 THR A O 1
ATOM 1013 N N . LEU A 1 128 ? -2.562 -13.648 -1.69 1 97.38 128 LEU A N 1
ATOM 1014 C CA . LEU A 1 128 ? -3.746 -14.273 -2.262 1 97.38 128 LEU A CA 1
ATOM 1015 C C . LEU A 1 128 ? -3.76 -15.773 -1.974 1 97.38 128 LEU A C 1
ATOM 1017 O O . LEU A 1 128 ? -2.807 -16.484 -2.305 1 97.38 128 LEU A O 1
ATOM 1021 N N . TRP A 1 129 ? -4.715 -16.203 -1.3 1 96.12 129 TRP A N 1
ATOM 1022 C CA . TRP A 1 129 ? -4.902 -17.625 -1.07 1 96.12 129 TRP A CA 1
ATOM 1023 C C . TRP A 1 129 ? -5.555 -18.297 -2.279 1 96.12 129 TRP A C 1
ATOM 1025 O O . TRP A 1 129 ? -6.582 -17.828 -2.775 1 96.12 129 TRP A O 1
ATOM 1035 N N . LEU A 1 130 ? -5.035 -19.344 -2.754 1 95.81 130 LEU A N 1
ATOM 1036 C CA . LEU A 1 130 ? -5.527 -20.031 -3.943 1 95.81 130 LEU A CA 1
ATOM 1037 C C . LEU A 1 130 ? -6.098 -21.391 -3.588 1 95.81 130 LEU A C 1
ATOM 1039 O O . LEU A 1 130 ? -6.781 -22.016 -4.402 1 95.81 130 LEU A O 1
ATOM 1043 N N . GLY A 1 131 ? -5.781 -21.844 -2.424 1 89.38 131 GLY A N 1
ATOM 1044 C CA . GLY A 1 131 ? -6.25 -23.156 -2.016 1 89.38 131 GLY A CA 1
ATOM 1045 C C . GLY A 1 131 ? -7.742 -23.203 -1.76 1 89.38 131 GLY A C 1
ATOM 1046 O O . GLY A 1 131 ? -8.438 -22.203 -1.896 1 89.38 131 GLY A O 1
ATOM 1047 N N . GLU A 1 132 ? -8.109 -24.391 -1.464 1 83.94 132 GLU A N 1
ATOM 1048 C CA . GLU A 1 132 ? -9.516 -24.594 -1.142 1 83.94 132 GLU A CA 1
ATOM 1049 C C . GLU A 1 132 ? -9.828 -24.125 0.278 1 83.94 132 GLU A C 1
ATOM 1051 O O . GLU A 1 132 ? -9 -24.266 1.177 1 83.94 132 GLU A O 1
ATOM 1056 N N . GLY A 1 133 ? -10.906 -23.484 0.451 1 80.31 133 GLY A N 1
ATOM 1057 C CA . GLY A 1 133 ? -11.367 -23.078 1.772 1 80.31 133 GLY A CA 1
ATOM 1058 C C . GLY A 1 133 ? -10.742 -21.781 2.256 1 80.31 133 GLY A C 1
ATOM 1059 O O . GLY A 1 133 ? -10.422 -20.906 1.453 1 80.31 133 GLY A O 1
ATOM 1060 N N . ARG A 1 134 ? -10.695 -21.672 3.611 1 77.62 134 ARG A N 1
ATOM 1061 C CA . ARG A 1 134 ? -10.203 -20.453 4.242 1 77.62 134 ARG A CA 1
ATOM 1062 C C . ARG A 1 134 ? -8.68 -20.391 4.195 1 77.62 134 ARG A C 1
ATOM 1064 O O . ARG A 1 134 ? -8.008 -21.422 4.199 1 77.62 134 ARG A O 1
ATOM 1071 N N . SER A 1 135 ? -8.281 -19.219 4.078 1 78.19 135 SER A N 1
ATOM 1072 C CA . SER A 1 135 ? -6.844 -19 4.02 1 78.19 135 SER A CA 1
ATOM 1073 C C . SER A 1 135 ? -6.141 -19.594 5.234 1 78.19 135 SER A C 1
ATOM 1075 O O . SER A 1 135 ? -6.586 -19.406 6.371 1 78.19 135 SER A O 1
ATOM 1077 N N . ARG A 1 136 ? -5.102 -20.266 4.988 1 76.38 136 ARG A N 1
ATOM 1078 C CA . ARG A 1 136 ? -4.262 -20.812 6.051 1 76.38 136 ARG A CA 1
ATOM 1079 C C . ARG A 1 136 ? -2.975 -20 6.199 1 76.38 136 ARG A C 1
ATOM 1081 O O . ARG A 1 136 ? -2.035 -20.453 6.863 1 76.38 136 ARG A O 1
ATOM 1088 N N . LEU A 1 137 ? -3.053 -18.891 5.602 1 80.5 137 LEU A N 1
ATOM 1089 C CA . LEU A 1 137 ? -1.872 -18.047 5.723 1 80.5 137 LEU A CA 1
ATOM 1090 C C . LEU A 1 137 ? -1.811 -17.391 7.102 1 80.5 137 LEU A C 1
ATOM 1092 O O . LEU A 1 137 ? -2.834 -16.969 7.637 1 80.5 137 LEU A O 1
ATOM 1096 N N . PRO A 1 138 ? -0.596 -17.516 7.77 1 74.12 138 PRO A N 1
ATOM 1097 C CA . PRO A 1 138 ? -0.488 -16.828 9.062 1 74.12 138 PRO A CA 1
ATOM 1098 C C . PRO A 1 138 ? -0.824 -15.352 8.984 1 74.12 138 PRO A C 1
ATOM 1100 O O . PRO A 1 138 ? -0.433 -14.672 8.023 1 74.12 138 PRO A O 1
ATOM 1103 N N . GLY A 1 139 ? -1.793 -14.992 9.828 1 71.25 139 GLY A N 1
ATOM 1104 C CA . GLY A 1 139 ? -2.047 -13.562 9.93 1 71.25 139 GLY A CA 1
ATOM 1105 C C . GLY A 1 139 ? -0.865 -12.781 10.477 1 71.25 139 GLY A C 1
ATOM 1106 O O . GLY A 1 139 ? 0.09 -13.367 10.984 1 71.25 139 GLY A O 1
ATOM 1107 N N . TYR A 1 140 ? -0.719 -11.562 9.961 1 69.5 140 TYR A N 1
ATOM 1108 C CA . TYR A 1 140 ? 0.273 -10.656 10.523 1 69.5 140 TYR A CA 1
ATOM 1109 C C . TYR A 1 140 ? -0.288 -9.922 11.742 1 69.5 140 TYR A C 1
ATOM 1111 O O . TYR A 1 140 ? -1.377 -9.352 11.68 1 69.5 140 TYR A O 1
ATOM 1119 N N . ALA A 1 141 ? 0.062 -10.508 13.047 1 59.75 141 ALA A N 1
ATOM 1120 C CA . ALA A 1 141 ? -0.397 -9.82 14.25 1 59.75 141 ALA A CA 1
ATOM 1121 C C . ALA A 1 141 ? 0.219 -8.43 14.359 1 59.75 141 ALA A C 1
ATOM 1123 O O . ALA A 1 141 ? 1.437 -8.273 14.242 1 59.75 141 ALA A O 1
ATOM 1124 N N . THR A 1 142 ? -0.579 -7.453 13.906 1 59.75 142 THR A N 1
ATOM 1125 C CA . THR A 1 142 ? -0.104 -6.082 14.055 1 59.75 142 THR A CA 1
ATOM 1126 C C . THR A 1 142 ? -0.209 -5.629 15.508 1 59.75 142 THR A C 1
ATOM 1128 O O . THR A 1 142 ? -1.224 -5.867 16.172 1 59.75 142 THR A O 1
ATOM 1131 N N . HIS A 1 143 ? 0.841 -5.797 16.344 1 57.03 143 HIS A N 1
ATOM 1132 C CA . HIS A 1 143 ? 0.762 -5.191 17.672 1 57.03 143 HIS A CA 1
ATOM 1133 C C . HIS A 1 143 ? 1.229 -3.742 17.641 1 57.03 143 HIS A C 1
ATOM 1135 O O . HIS A 1 143 ? 2.301 -3.439 17.109 1 57.03 143 HIS A O 1
ATOM 1141 N N . GLN A 1 144 ? 0.203 -2.92 17.547 1 52.69 144 GLN A N 1
ATOM 1142 C CA . GLN A 1 144 ? 0.568 -1.516 17.719 1 52.69 144 GLN A CA 1
ATOM 1143 C C . GLN A 1 144 ? 1.215 -1.267 19.078 1 52.69 144 GLN A C 1
ATOM 1145 O O . GLN A 1 144 ? 0.659 -1.642 20.109 1 52.69 144 GLN A O 1
ATOM 1150 N N . VAL A 1 145 ? 2.549 -1.284 19.141 1 50.25 145 VAL A N 1
ATOM 1151 C CA . VAL A 1 145 ? 3.119 -0.823 20.406 1 50.25 145 VAL A CA 1
ATOM 1152 C C . VAL A 1 145 ? 2.834 0.667 20.594 1 50.25 145 VAL A C 1
ATOM 1154 O O . VAL A 1 145 ? 3.303 1.495 19.797 1 50.25 145 VAL A O 1
ATOM 1157 N N . GLY A 1 146 ? 1.633 0.89 20.844 1 42.75 146 GLY A N 1
ATOM 1158 C CA . GLY A 1 146 ? 1.355 2.268 21.219 1 42.75 146 GLY A CA 1
ATOM 1159 C C . GLY A 1 146 ? 2.389 2.85 22.156 1 42.75 146 GLY A C 1
ATOM 1160 O O . GLY A 1 146 ? 2.557 2.365 23.281 1 42.75 146 GLY A O 1
ATOM 1161 N N . VAL A 1 147 ? 3.525 3.252 21.812 1 40.59 147 VAL A N 1
ATOM 1162 C CA . VAL A 1 147 ? 4.34 4.062 22.703 1 40.59 147 VAL A CA 1
ATOM 1163 C C . VAL A 1 147 ? 3.553 5.297 23.156 1 40.59 147 VAL A C 1
ATOM 1165 O O . VAL A 1 147 ? 3.131 6.102 22.312 1 40.59 147 VAL A O 1
ATOM 1168 N N . ALA A 1 148 ? 2.697 5.266 24.203 1 38.75 148 ALA A N 1
ATOM 1169 C CA . ALA A 1 148 ? 2.445 6.5 24.938 1 38.75 148 ALA A CA 1
ATOM 1170 C C . ALA A 1 148 ? 3.678 7.398 24.938 1 38.75 148 ALA A C 1
ATOM 1172 O O . ALA A 1 148 ? 4.801 6.926 25.141 1 38.75 148 ALA A O 1
ATOM 1173 N N . ALA A 1 149 ? 3.594 8.562 24.141 1 35.97 149 ALA A N 1
ATOM 1174 C CA . ALA A 1 149 ? 4.512 9.68 24.344 1 35.97 149 ALA A CA 1
ATOM 1175 C C . ALA A 1 149 ? 4.945 9.766 25.812 1 35.97 149 ALA A C 1
ATOM 1177 O O . ALA A 1 149 ? 4.141 10.078 26.688 1 35.97 149 ALA A O 1
ATOM 1178 N N . LEU A 1 150 ? 5.566 8.898 26.422 1 33.66 150 LEU A N 1
ATOM 1179 C CA . LEU A 1 150 ? 6.289 9.258 27.641 1 33.66 150 LEU A CA 1
ATOM 1180 C C . LEU A 1 150 ? 7.172 10.477 27.406 1 33.66 150 LEU A C 1
ATOM 1182 O O . LEU A 1 150 ? 8.203 10.383 26.734 1 33.66 150 LEU A O 1
ATOM 1186 N N . ILE A 1 151 ? 6.523 11.641 26.812 1 30.36 151 ILE A N 1
ATOM 1187 C CA . ILE A 1 151 ? 7.262 12.859 27.125 1 30.36 151 ILE A CA 1
ATOM 1188 C C . ILE A 1 151 ? 7.59 12.914 28.609 1 30.36 151 ILE A C 1
ATOM 1190 O O . ILE A 1 151 ? 6.688 12.938 29.453 1 30.36 151 ILE A O 1
ATOM 1194 N N . ASN A 1 152 ? 8.609 12.273 28.938 1 28.08 152 ASN A N 1
ATOM 1195 C CA . ASN A 1 152 ? 9.195 12.805 30.156 1 28.08 152 ASN A CA 1
ATOM 1196 C C . ASN A 1 152 ? 9.484 14.297 30.047 1 28.08 152 ASN A C 1
ATOM 1198 O O . ASN A 1 152 ? 9.898 14.773 28.984 1 28.08 152 ASN A O 1
ATOM 1202 N N . MET B 1 1 ? 2.479 66.5 83.188 1 25.86 1 MET B N 1
ATOM 1203 C CA . MET B 1 1 ? 1.397 65.75 82.562 1 25.86 1 MET B CA 1
ATOM 1204 C C . MET B 1 1 ? 0.639 66.625 81.562 1 25.86 1 MET B C 1
ATOM 1206 O O . MET B 1 1 ? -0.179 67.438 81.938 1 25.86 1 MET B O 1
ATOM 1210 N N . ILE B 1 2 ? 1.455 66.938 80.375 1 31.22 2 ILE B N 1
ATOM 1211 C CA . ILE B 1 2 ? 1.293 67.938 79.375 1 31.22 2 ILE B CA 1
ATOM 1212 C C . ILE B 1 2 ? 0.045 67.625 78.5 1 31.22 2 ILE B C 1
ATOM 1214 O O . ILE B 1 2 ? -0.07 66.562 77.938 1 31.22 2 ILE B O 1
ATOM 1218 N N . ARG B 1 3 ? -1.114 68.25 78.75 1 29.8 3 ARG B N 1
ATOM 1219 C CA . ARG B 1 3 ? -2.537 68.25 78.438 1 29.8 3 ARG B CA 1
ATOM 1220 C C . ARG B 1 3 ? -2.783 68.562 76.938 1 29.8 3 ARG B C 1
ATOM 1222 O O . ARG B 1 3 ? -3.928 68.75 76.562 1 29.8 3 ARG B O 1
ATOM 1229 N N . ALA B 1 4 ? -1.554 68.75 76.125 1 34.34 4 ALA B N 1
ATOM 1230 C CA . ALA B 1 4 ? -1.944 69.562 75 1 34.34 4 ALA B CA 1
ATOM 1231 C C . ALA B 1 4 ? -3.088 68.938 74.188 1 34.34 4 ALA B C 1
ATOM 1233 O O . ALA B 1 4 ? -3.225 67.75 74.188 1 34.34 4 ALA B O 1
ATOM 1234 N N . ARG B 1 5 ? -3.984 69.812 73.812 1 32.06 5 ARG B N 1
ATOM 1235 C CA . ARG B 1 5 ? -5.27 70.062 73.125 1 32.06 5 ARG B CA 1
ATOM 1236 C C . ARG B 1 5 ? -5.324 69.375 71.75 1 32.06 5 ARG B C 1
ATOM 1238 O O . ARG B 1 5 ? -4.559 69.75 70.875 1 32.06 5 ARG B O 1
ATOM 1245 N N . GLY B 1 6 ? -5.402 67.938 71.688 1 24.28 6 GLY B N 1
ATOM 1246 C CA . GLY B 1 6 ? -5.34 66.938 70.625 1 24.28 6 GLY B CA 1
ATOM 1247 C C . GLY B 1 6 ? -6.266 67.25 69.5 1 24.28 6 GLY B C 1
ATOM 1248 O O . GLY B 1 6 ? -5.898 67 68.312 1 24.28 6 GLY B O 1
ATOM 1249 N N . LEU B 1 7 ? -7.586 67.438 69.75 1 28 7 LEU B N 1
ATOM 1250 C CA . LEU B 1 7 ? -8.586 66.562 69.188 1 28 7 LEU B CA 1
ATOM 1251 C C . LEU B 1 7 ? -8.992 67 67.75 1 28 7 LEU B C 1
ATOM 1253 O O . LEU B 1 7 ? -9.211 66.125 66.938 1 28 7 LEU B O 1
ATOM 1257 N N . ARG B 1 8 ? -9.094 68.312 67.438 1 31.36 8 ARG B N 1
ATOM 1258 C CA . ARG B 1 8 ? -10.398 68.562 66.812 1 31.36 8 ARG B CA 1
ATOM 1259 C C . ARG B 1 8 ? -10.328 68.25 65.312 1 31.36 8 ARG B C 1
ATOM 1261 O O . ARG B 1 8 ? -9.867 69.062 64.5 1 31.36 8 ARG B O 1
ATOM 1268 N N . TRP B 1 9 ? -9.523 67.188 64.812 1 29.7 9 TRP B N 1
ATOM 1269 C CA . TRP B 1 9 ? -9.195 67.188 63.406 1 29.7 9 TRP B CA 1
ATOM 1270 C C . TRP B 1 9 ? -10.461 67.062 62.562 1 29.7 9 TRP B C 1
ATOM 1272 O O . TRP B 1 9 ? -11.234 66.125 62.656 1 29.7 9 TRP B O 1
ATOM 1282 N N . LEU B 1 10 ? -11.078 68.125 62.188 1 29.22 10 LEU B N 1
ATOM 1283 C CA . LEU B 1 10 ? -12.375 68.438 61.594 1 29.22 10 LEU B CA 1
ATOM 1284 C C . LEU B 1 10 ? -12.461 67.938 60.156 1 29.22 10 LEU B C 1
ATOM 1286 O O . LEU B 1 10 ? -11.828 68.5 59.25 1 29.22 10 LEU B O 1
ATOM 1290 N N . PHE B 1 11 ? -11.906 66.75 59.781 1 34.38 11 PHE B N 1
ATOM 1291 C CA . PHE B 1 11 ? -11.742 66.625 58.344 1 34.38 11 PHE B CA 1
ATOM 1292 C C . PHE B 1 11 ? -13.102 66.562 57.656 1 34.38 11 PHE B C 1
ATOM 1294 O O . PHE B 1 11 ? -13.945 65.75 57.969 1 34.38 11 PHE B O 1
ATOM 1301 N N . PRO B 1 12 ? -13.594 67.75 57.062 1 33.09 12 PRO B N 1
ATOM 1302 C CA . PRO B 1 12 ? -14.984 67.812 56.625 1 33.09 12 PRO B CA 1
ATOM 1303 C C . PRO B 1 12 ? -15.344 66.812 55.531 1 33.09 12 PRO B C 1
ATOM 1305 O O . PRO B 1 12 ? -14.461 66.188 55 1 33.09 12 PRO B O 1
ATOM 1308 N N . PRO B 1 13 ? -16.484 67.188 54.625 1 32.31 13 PRO B N 1
ATOM 1309 C CA . PRO B 1 13 ? -17.703 66.625 54.062 1 32.31 13 PRO B CA 1
ATOM 1310 C C . PRO B 1 13 ? -17.469 65.938 52.719 1 32.31 13 PRO B C 1
ATOM 1312 O O . PRO B 1 13 ? -16.5 66.25 52.031 1 32.31 13 PRO B O 1
ATOM 1315 N N . TRP B 1 14 ? -18.047 64.688 52.344 1 33.44 14 TRP B N 1
ATOM 1316 C CA . TRP B 1 14 ? -18.219 63.594 51.438 1 33.44 14 TRP B CA 1
ATOM 1317 C C . TRP B 1 14 ? -18.844 64.062 50.125 1 33.44 14 TRP B C 1
ATOM 1319 O O . TRP B 1 14 ? -19.219 63.25 49.281 1 33.44 14 TRP B O 1
ATOM 1329 N N . SER B 1 15 ? -18.531 65.438 49.688 1 24.94 15 SER B N 1
ATOM 1330 C CA . SER B 1 15 ? -19.625 65.812 48.812 1 24.94 15 SER B CA 1
ATOM 1331 C C . SER B 1 15 ? -19.734 64.875 47.594 1 24.94 15 SER B C 1
ATOM 1333 O O . SER B 1 15 ? -20.719 64.125 47.469 1 24.94 15 SER B O 1
ATOM 1335 N N . GLY B 1 16 ? -19.406 65.375 46.281 1 26.3 16 GLY B N 1
ATOM 1336 C CA . GLY B 1 16 ? -20.219 65.625 45.094 1 26.3 16 GLY B CA 1
ATOM 1337 C C . GLY B 1 16 ? -20.234 64.438 44.156 1 26.3 16 GLY B C 1
ATOM 1338 O O . GLY B 1 16 ? -19.312 63.625 44.156 1 26.3 16 GLY B O 1
ATOM 1339 N N . GLN B 1 17 ? -21.469 64.062 43.625 1 29.34 17 GLN B N 1
ATOM 1340 C CA . GLN B 1 17 ? -22.188 63 42.875 1 29.34 17 GLN B CA 1
ATOM 1341 C C . GLN B 1 17 ? -21.703 62.938 41.438 1 29.34 17 GLN B C 1
ATOM 1343 O O . GLN B 1 17 ? -22.344 63.469 40.531 1 29.34 17 GLN B O 1
ATOM 1348 N N . LYS B 1 18 ? -20.438 63.188 41.156 1 31.91 18 LYS B N 1
ATOM 1349 C CA . LYS B 1 18 ? -20.359 63.406 39.719 1 31.91 18 LYS B CA 1
ATOM 1350 C C . LYS B 1 18 ? -20.875 62.188 38.969 1 31.91 18 LYS B C 1
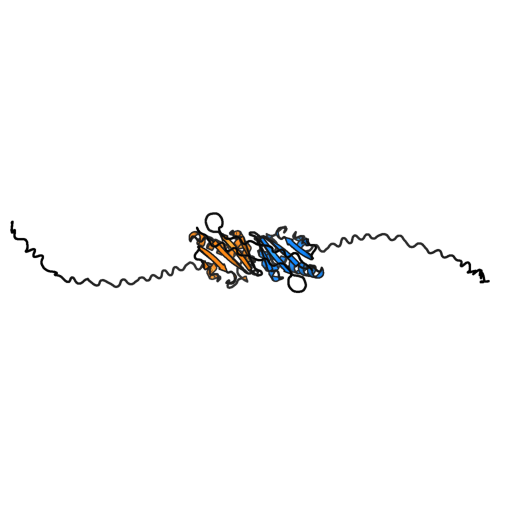ATOM 1352 O O . LYS B 1 18 ? -20.609 61.031 39.375 1 31.91 18 LYS B O 1
ATOM 1357 N N . GLN B 1 19 ? -21.891 62.438 38.031 1 29.92 19 GLN B N 1
ATOM 1358 C CA . GLN B 1 19 ? -22.719 61.656 37.125 1 29.92 19 GLN B CA 1
ATOM 1359 C C . GLN B 1 19 ? -21.859 60.906 36.094 1 29.92 19 GLN B C 1
ATOM 1361 O O . GLN B 1 19 ? -21.031 61.531 35.406 1 29.92 19 GLN B O 1
ATOM 1366 N N . PRO B 1 20 ? -21.344 59.812 36.406 1 34.06 20 PRO B N 1
ATOM 1367 C CA . PRO B 1 20 ? -20.484 59.156 35.406 1 34.06 20 PRO B CA 1
ATOM 1368 C C . PRO B 1 20 ? -21.172 59.062 34.031 1 34.06 20 PRO B C 1
ATOM 1370 O O . PRO B 1 20 ? -22.359 58.75 33.938 1 34.06 20 PRO B O 1
ATOM 1373 N N . GLN B 1 21 ? -20.828 60.062 33.125 1 28.08 21 GLN B N 1
ATOM 1374 C CA . GLN B 1 21 ? -21.344 60.031 31.75 1 28.08 21 GLN B CA 1
ATOM 1375 C C . GLN B 1 21 ? -21.203 58.656 31.141 1 28.08 21 GLN B C 1
ATOM 1377 O O . GLN B 1 21 ? -20.234 57.938 31.438 1 28.08 21 GLN B O 1
ATOM 1382 N N . ARG B 1 22 ? -22.266 58.156 30.562 1 34.34 22 ARG B N 1
ATOM 1383 C CA . ARG B 1 22 ? -22.75 56.938 29.938 1 34.34 22 ARG B CA 1
ATOM 1384 C C . ARG B 1 22 ? -21.984 56.625 28.672 1 34.34 22 ARG B C 1
ATOM 1386 O O . ARG B 1 22 ? -22.344 55.719 27.922 1 34.34 22 ARG B O 1
ATOM 1393 N N . HIS B 1 23 ? -20.766 57.25 28.422 1 32.59 23 HIS B N 1
ATOM 1394 C CA . HIS B 1 23 ? -20.688 57.25 26.969 1 32.59 23 HIS B CA 1
ATOM 1395 C C . HIS B 1 23 ? -21.016 55.875 26.391 1 32.59 23 HIS B C 1
ATOM 1397 O O . HIS B 1 23 ? -20.969 54.875 27.109 1 32.59 23 HIS B O 1
ATOM 1403 N N . PRO B 1 24 ? -20.922 55.844 24.891 1 36.56 24 PRO B N 1
ATOM 1404 C CA . PRO B 1 24 ? -21.562 55.125 23.781 1 36.56 24 PRO B CA 1
ATOM 1405 C C . PRO B 1 24 ? -21.203 53.656 23.719 1 36.56 24 PRO B C 1
ATOM 1407 O O . PRO B 1 24 ? -20.172 53.25 24.266 1 36.56 24 PRO B O 1
ATOM 1410 N N . LEU B 1 25 ? -22.156 52.875 23.125 1 36.62 25 LEU B N 1
ATOM 1411 C CA . LEU B 1 25 ? -22.406 51.5 22.703 1 36.62 25 LEU B CA 1
ATOM 1412 C C . LEU B 1 25 ? -21.281 51 21.828 1 36.62 25 LEU B C 1
ATOM 1414 O O . LEU B 1 25 ? -21.016 51.531 20.75 1 36.62 25 LEU B O 1
ATOM 1418 N N . TRP B 1 26 ? -20.094 50.719 22.375 1 36.78 26 TRP B N 1
ATOM 1419 C CA . TRP B 1 26 ? -19.125 50.062 21.531 1 36.78 26 TRP B CA 1
ATOM 1420 C C . TRP B 1 26 ? -19.766 48.844 20.828 1 36.78 26 TRP B C 1
ATOM 1422 O O . TRP B 1 26 ? -20.328 47.969 21.469 1 36.78 26 TRP B O 1
ATOM 1432 N N . ALA B 1 27 ? -20.359 49.125 19.609 1 38.09 27 ALA B N 1
ATOM 1433 C CA . ALA B 1 27 ? -20.766 48.031 18.719 1 38.09 27 ALA B CA 1
ATOM 1434 C C . ALA B 1 27 ? -19.656 46.969 18.594 1 38.09 27 ALA B C 1
ATOM 1436 O O . ALA B 1 27 ? -18.5 47.312 18.375 1 38.09 27 ALA B O 1
ATOM 1437 N N . PRO B 1 28 ? -19.859 45.906 19.266 1 37.47 28 PRO B N 1
ATOM 1438 C CA . PRO B 1 28 ? -18.891 44.812 19.016 1 37.47 28 PRO B CA 1
ATOM 1439 C C . PRO B 1 28 ? -18.688 44.531 17.531 1 37.47 28 PRO B C 1
ATOM 1441 O O . PRO B 1 28 ? -19.672 44.438 16.781 1 37.47 28 PRO B O 1
ATOM 1444 N N . LEU B 1 29 ? -17.781 45.281 16.844 1 36.81 29 LEU B N 1
ATOM 1445 C CA . LEU B 1 29 ? -17.359 44.688 15.57 1 36.81 29 LEU B CA 1
ATOM 1446 C C . LEU B 1 29 ? -17.109 43.188 15.711 1 36.81 29 LEU B C 1
ATOM 1448 O O . LEU B 1 29 ? -16.141 42.781 16.359 1 36.81 29 LEU B O 1
ATOM 1452 N N . SER B 1 30 ? -18.156 42.5 16 1 37.12 30 SER B N 1
ATOM 1453 C CA . SER B 1 30 ? -17.953 41.062 15.789 1 37.12 30 SER B CA 1
ATOM 1454 C C . SER B 1 30 ? -17.266 40.812 14.445 1 37.12 30 SER B C 1
ATOM 1456 O O . SER B 1 30 ? -17.938 40.688 13.422 1 37.12 30 SER B O 1
ATOM 1458 N N . GLY B 1 31 ? -16.344 41.625 14.031 1 34.28 31 GLY B N 1
ATOM 1459 C CA . GLY B 1 31 ? -15.719 41.031 12.852 1 34.28 31 GLY B CA 1
ATOM 1460 C C . GLY B 1 31 ? -15.445 39.562 12.977 1 34.28 31 GLY B C 1
ATOM 1461 O O . GLY B 1 31 ? -14.688 39.125 13.844 1 34.28 31 GLY B O 1
ATOM 1462 N N . ARG B 1 32 ? -16.516 38.781 12.859 1 35.69 32 ARG B N 1
ATOM 1463 C CA . ARG B 1 32 ? -16.281 37.344 12.609 1 35.69 32 ARG B CA 1
ATOM 1464 C C . ARG B 1 32 ? -15.094 37.156 11.672 1 35.69 32 ARG B C 1
ATOM 1466 O O . ARG B 1 32 ? -15.164 37.469 10.484 1 35.69 32 ARG B O 1
ATOM 1473 N N . CYS B 1 33 ? -13.906 37.469 12.102 1 37.44 33 CYS B N 1
ATOM 1474 C CA . CYS B 1 33 ? -12.844 36.75 11.375 1 37.44 33 CYS B CA 1
ATOM 1475 C C . CYS B 1 33 ? -13.266 35.344 11.023 1 37.44 33 CYS B C 1
ATOM 1477 O O . CYS B 1 33 ? -13.25 34.469 11.875 1 37.44 33 CYS B O 1
ATOM 1479 N N . GLN B 1 34 ? -14.461 35.188 10.57 1 36.34 34 GLN B N 1
ATOM 1480 C CA . GLN B 1 34 ? -14.516 33.906 9.859 1 36.34 34 GLN B CA 1
ATOM 1481 C C . GLN B 1 34 ? -13.25 33.656 9.047 1 36.34 34 GLN B C 1
ATOM 1483 O O . GLN B 1 34 ? -13.023 34.312 8.031 1 36.34 34 GLN B O 1
ATOM 1488 N N . GLY B 1 35 ? -12.094 33.75 9.57 1 33.34 35 GLY B N 1
ATOM 1489 C CA . GLY B 1 35 ? -10.969 33.281 8.781 1 33.34 35 GLY B CA 1
ATOM 1490 C C . GLY B 1 35 ? -11.336 32.156 7.816 1 33.34 35 GLY B C 1
ATOM 1491 O O . GLY B 1 35 ? -11.781 31.094 8.234 1 33.34 35 GLY B O 1
ATOM 1492 N N . ASP B 1 36 ? -11.93 32.438 6.738 1 39.44 36 ASP B N 1
ATOM 1493 C CA . ASP B 1 36 ? -11.914 31.516 5.602 1 39.44 36 ASP B CA 1
ATOM 1494 C C . ASP B 1 36 ? -10.633 30.688 5.578 1 39.44 36 ASP B C 1
ATOM 1496 O O . ASP B 1 36 ? -9.57 31.188 5.203 1 39.44 36 ASP B O 1
ATOM 1500 N N . ALA B 1 37 ? -10.297 29.984 6.559 1 45.38 37 ALA B N 1
ATOM 1501 C CA . ALA B 1 37 ? -9.188 29.047 6.352 1 45.38 37 ALA B CA 1
ATOM 1502 C C . ALA B 1 37 ? -9.172 28.531 4.918 1 45.38 37 ALA B C 1
ATOM 1504 O O . ALA B 1 37 ? -10.227 28.219 4.352 1 45.38 37 ALA B O 1
ATOM 1505 N N . PRO B 1 38 ? -8.352 29.031 4.043 1 47.53 38 PRO B N 1
ATOM 1506 C CA . PRO B 1 38 ? -8.328 28.453 2.695 1 47.53 38 PRO B CA 1
ATOM 1507 C C . PRO B 1 38 ? -8.734 26.984 2.674 1 47.53 38 PRO B C 1
ATOM 1509 O O . PRO B 1 38 ? -8.344 26.219 3.557 1 47.53 38 PRO B O 1
ATOM 1512 N N . PHE B 1 39 ? -10.102 26.797 2.307 1 56.97 39 PHE B N 1
ATOM 1513 C CA . PHE B 1 39 ? -10.539 25.438 1.998 1 56.97 39 PHE B CA 1
ATOM 1514 C C . PHE B 1 39 ? -9.375 24.609 1.466 1 56.97 39 PHE B C 1
ATOM 1516 O O . PHE B 1 39 ? -8.867 24.875 0.377 1 56.97 39 PHE B O 1
ATOM 1523 N N . SER B 1 40 ? -8.562 23.969 2.297 1 74.38 40 SER B N 1
ATOM 1524 C CA . SER B 1 40 ? -7.488 23.109 1.812 1 74.38 40 SER B CA 1
ATOM 1525 C C . SER B 1 40 ? -7.965 22.219 0.666 1 74.38 40 SER B C 1
ATOM 1527 O O . SER B 1 40 ? -9.148 21.875 0.591 1 74.38 40 SER B O 1
ATOM 1529 N N . ARG B 1 41 ? -7.332 22.297 -0.399 1 83.56 41 ARG B N 1
ATOM 1530 C CA . ARG B 1 41 ? -7.629 21.438 -1.536 1 83.56 41 ARG B CA 1
ATOM 1531 C C . ARG B 1 41 ? -8.047 20.047 -1.072 1 83.56 41 ARG B C 1
ATOM 1533 O O . ARG B 1 41 ? -8.93 19.422 -1.668 1 83.56 41 ARG B O 1
ATOM 1540 N N . LEU B 1 42 ? -7.594 19.719 0.136 1 92.06 42 LEU B N 1
ATOM 1541 C CA . LEU B 1 42 ? -8 18.422 0.696 1 92.06 42 LEU B CA 1
ATOM 1542 C C . LEU B 1 42 ? -9.461 18.469 1.138 1 92.06 42 LEU B C 1
ATOM 1544 O O . LEU B 1 42 ? -10.211 17.516 0.891 1 92.06 42 LEU B O 1
ATOM 1548 N N . GLY B 1 43 ? -9.797 19.641 1.691 1 91.56 43 GLY B N 1
ATOM 1549 C CA . GLY B 1 43 ? -11.172 19.797 2.123 1 91.56 43 GLY B CA 1
ATOM 1550 C C . GLY B 1 43 ? -12.164 19.766 0.975 1 91.56 43 GLY B C 1
ATOM 1551 O O . GLY B 1 43 ? -13.258 19.219 1.107 1 91.56 43 GLY B O 1
ATOM 1552 N N . GLY B 1 44 ? -11.836 20.375 -0.084 1 91.06 44 GLY B N 1
ATOM 1553 C CA . GLY B 1 44 ? -12.688 20.391 -1.264 1 91.06 44 GLY B CA 1
ATOM 1554 C C . GLY B 1 44 ? -12.93 19 -1.831 1 91.06 44 GLY B C 1
ATOM 1555 O O . GLY B 1 44 ? -13.953 18.766 -2.486 1 91.06 44 GLY B O 1
ATOM 1556 N N . ALA B 1 45 ? -12.023 18.094 -1.521 1 94.06 45 ALA B N 1
ATOM 1557 C CA . ALA B 1 45 ? -12.141 16.719 -2.002 1 94.06 45 ALA B CA 1
ATOM 1558 C C . ALA B 1 45 ? -12.867 15.844 -0.983 1 94.06 45 ALA B C 1
ATOM 1560 O O . ALA B 1 45 ? -13.031 14.641 -1.196 1 94.06 45 ALA B O 1
ATOM 1561 N N . GLY B 1 46 ? -13.227 16.406 0.116 1 94.56 46 GLY B N 1
ATOM 1562 C CA . GLY B 1 46 ? -13.945 15.68 1.151 1 94.56 46 GLY B CA 1
ATOM 1563 C C . GLY B 1 46 ? -13.047 15.227 2.287 1 94.56 46 GLY B C 1
ATOM 1564 O O . GLY B 1 46 ? -13.508 14.594 3.24 1 94.56 46 GLY B O 1
ATOM 1565 N N . LEU B 1 47 ? -11.797 15.539 2.105 1 95.19 47 LEU B N 1
ATOM 1566 C CA . LEU B 1 47 ? -10.867 15.125 3.148 1 95.19 47 LEU B CA 1
ATOM 1567 C C . LEU B 1 47 ? -10.844 16.141 4.289 1 95.19 47 LEU B C 1
ATOM 1569 O O . LEU B 1 47 ? -10.633 17.328 4.059 1 95.19 47 LEU B O 1
ATOM 1573 N N . GLN B 1 48 ? -11.086 15.656 5.52 1 92.75 48 GLN B N 1
ATOM 1574 C CA . GLN B 1 48 ? -11.078 16.5 6.715 1 92.75 48 GLN B CA 1
ATOM 1575 C C . GLN B 1 48 ? -9.977 16.062 7.68 1 92.75 48 GLN B C 1
ATOM 1577 O O . GLN B 1 48 ? -10.195 15.227 8.555 1 92.75 48 GLN B O 1
ATOM 1582 N N . PRO B 1 49 ? -8.883 16.672 7.496 1 94.94 49 PRO B N 1
ATOM 1583 C CA . PRO B 1 49 ? -7.816 16.328 8.438 1 94.94 49 PRO B CA 1
ATOM 1584 C C . PRO B 1 49 ? -8.211 16.562 9.891 1 94.94 49 PRO B C 1
ATOM 1586 O O . PRO B 1 49 ? -8.852 17.562 10.211 1 94.94 49 PRO B O 1
ATOM 1589 N N . HIS B 1 50 ? -7.871 15.531 10.734 1 95.44 50 HIS B N 1
ATOM 1590 C CA . HIS B 1 50 ? -8.133 15.617 12.172 1 95.44 50 HIS B CA 1
ATOM 1591 C C . HIS B 1 50 ? -6.844 15.867 12.945 1 95.44 50 HIS B C 1
ATOM 1593 O O . HIS B 1 50 ? -5.84 15.18 12.734 1 95.44 50 HIS B O 1
ATOM 1599 N N . LEU B 1 51 ? -6.977 16.828 13.852 1 94.25 51 LEU B N 1
ATOM 1600 C CA . LEU B 1 51 ? -5.828 17.156 14.688 1 94.25 51 LEU B CA 1
ATOM 1601 C C . LEU B 1 51 ? -5.973 16.547 16.078 1 94.25 51 LEU B C 1
ATOM 1603 O O . LEU B 1 51 ? -7.043 16.641 16.688 1 94.25 51 LEU B O 1
ATOM 1607 N N . ASP B 1 52 ? -4.844 15.852 16.484 1 91.5 52 ASP B N 1
ATOM 1608 C CA . ASP B 1 52 ? -4.914 15.352 17.859 1 91.5 52 ASP B CA 1
ATOM 1609 C C . ASP B 1 52 ? -4.211 16.297 18.828 1 91.5 52 ASP B C 1
ATOM 1611 O O . ASP B 1 52 ? -3.686 17.344 18.406 1 91.5 52 ASP B O 1
ATOM 1615 N N . LYS B 1 53 ? -4.258 15.969 20.141 1 92.31 53 LYS B N 1
ATOM 1616 C CA . LYS B 1 53 ? -3.766 16.875 21.172 1 92.31 53 LYS B CA 1
ATOM 1617 C C . LYS B 1 53 ? -2.242 16.938 21.172 1 92.31 53 LYS B C 1
ATOM 1619 O O . LYS B 1 53 ? -1.65 17.812 21.812 1 92.31 53 LYS B O 1
ATOM 1624 N N . PHE B 1 54 ? -1.624 16.016 20.438 1 88.81 54 PHE B N 1
ATOM 1625 C CA . PHE B 1 54 ? -0.168 15.938 20.453 1 88.81 54 PHE B CA 1
ATOM 1626 C C . PHE B 1 54 ? 0.414 16.562 19.188 1 88.81 54 PHE B C 1
ATOM 1628 O O . PHE B 1 54 ? 1.63 16.547 18.984 1 88.81 54 PHE B O 1
ATOM 1635 N N . GLY B 1 55 ? -0.448 17.109 18.297 1 92 55 GLY B N 1
ATOM 1636 C CA . GLY B 1 55 ? 0.014 17.781 17.094 1 92 55 GLY B CA 1
ATOM 1637 C C . GLY B 1 55 ? 0.027 16.891 15.867 1 92 55 GLY B C 1
ATOM 1638 O O . GLY B 1 55 ? 0.557 17.266 14.82 1 92 55 GLY B O 1
ATOM 1639 N N . GLY B 1 56 ? -0.517 15.711 16.016 1 95.5 56 GLY B N 1
ATOM 1640 C CA . GLY B 1 56 ? -0.642 14.805 14.891 1 95.5 56 GLY B CA 1
ATOM 1641 C C . GLY B 1 56 ? -1.844 15.102 14.016 1 95.5 56 GLY B C 1
ATOM 1642 O O . GLY B 1 56 ? -2.912 15.453 14.516 1 95.5 56 GLY B O 1
ATOM 1643 N N . VAL B 1 57 ? -1.63 14.984 12.719 1 97.12 57 VAL B N 1
ATOM 1644 C CA . VAL B 1 57 ? -2.699 15.172 11.742 1 97.12 57 VAL B CA 1
ATOM 1645 C C . VAL B 1 57 ? -3.078 13.82 11.133 1 97.12 57 VAL B C 1
ATOM 1647 O O . VAL B 1 57 ? -2.211 13.078 10.664 1 97.12 57 VAL B O 1
ATOM 1650 N N . THR B 1 58 ? -4.336 13.484 11.102 1 97.81 58 THR B N 1
ATOM 1651 C CA . THR B 1 58 ? -4.801 12.219 10.531 1 97.81 58 THR B CA 1
ATOM 1652 C C . THR B 1 58 ? -5.762 12.469 9.375 1 97.81 58 THR B C 1
ATOM 1654 O O . THR B 1 58 ? -6.695 13.266 9.492 1 97.81 58 THR B O 1
ATOM 1657 N N . ILE B 1 59 ? -5.484 11.812 8.266 1 98.06 59 ILE B N 1
ATOM 1658 C CA . ILE B 1 59 ? -6.344 11.883 7.09 1 98.06 59 ILE B CA 1
ATOM 1659 C C . ILE B 1 59 ? -6.852 10.484 6.746 1 98.06 59 ILE B C 1
ATOM 1661 O O . ILE B 1 59 ? -6.07 9.531 6.68 1 98.06 59 ILE B O 1
ATOM 1665 N N . HIS B 1 60 ? -8.094 10.383 6.523 1 98.44 60 HIS B N 1
ATOM 1666 C CA . HIS B 1 60 ? -8.719 9.148 6.055 1 98.44 60 HIS B CA 1
ATOM 1667 C C . HIS B 1 60 ? -9.164 9.266 4.602 1 98.44 60 HIS B C 1
ATOM 1669 O O . HIS B 1 60 ? -10.141 9.953 4.309 1 98.44 60 HIS B O 1
ATOM 1675 N N . LEU B 1 61 ? -8.555 8.539 3.734 1 98.44 61 LEU B N 1
ATOM 1676 C CA . LEU B 1 61 ? -8.867 8.664 2.314 1 98.44 61 LEU B CA 1
ATOM 1677 C C . LEU B 1 61 ? -10.227 8.039 1.998 1 98.44 61 LEU B C 1
ATOM 1679 O O . LEU B 1 61 ? -10.797 8.297 0.938 1 98.44 61 LEU B O 1
ATOM 1683 N N . ALA B 1 62 ? -10.688 7.188 2.898 1 98.12 62 ALA B N 1
ATOM 1684 C CA . ALA B 1 62 ? -12.031 6.641 2.713 1 98.12 62 ALA B CA 1
ATOM 1685 C C . ALA B 1 62 ? -13.07 7.754 2.625 1 98.12 62 ALA B C 1
ATOM 1687 O O . ALA B 1 62 ? -14.18 7.535 2.137 1 98.12 62 ALA B O 1
ATOM 1688 N N . GLN B 1 63 ? -12.719 8.977 3.031 1 97.38 63 GLN B N 1
ATOM 1689 C CA . GLN B 1 63 ? -13.648 10.102 3.066 1 97.38 63 GLN B CA 1
ATOM 1690 C C . GLN B 1 63 ? -13.703 10.812 1.718 1 97.38 63 GLN B C 1
ATOM 1692 O O . GLN B 1 63 ? -14.57 11.656 1.49 1 97.38 63 GLN B O 1
ATOM 1697 N N . LEU B 1 64 ? -12.875 10.438 0.818 1 97.38 64 LEU B N 1
ATOM 1698 C CA . LEU B 1 64 ? -12.875 11.086 -0.49 1 97.38 64 LEU B CA 1
ATOM 1699 C C . LEU B 1 64 ? -14.242 10.969 -1.152 1 97.38 64 LEU B C 1
ATOM 1701 O O . LEU B 1 64 ? -14.82 9.883 -1.212 1 97.38 64 LEU B O 1
ATOM 1705 N N . ARG B 1 65 ? -14.68 12.062 -1.704 1 96.06 65 ARG B N 1
ATOM 1706 C CA . ARG B 1 65 ? -15.992 12.094 -2.352 1 96.06 65 ARG B CA 1
ATOM 1707 C C . ARG B 1 65 ? -15.961 11.336 -3.672 1 96.06 65 ARG B C 1
ATOM 1709 O O . ARG B 1 65 ? -16.906 10.602 -3.99 1 96.06 65 ARG B O 1
ATOM 1716 N N . SER B 1 66 ? -14.922 11.516 -4.473 1 96.75 66 SER B N 1
ATOM 1717 C CA . SER B 1 66 ? -14.75 10.844 -5.758 1 96.75 66 SER B CA 1
ATOM 1718 C C . SER B 1 66 ? -13.359 10.234 -5.879 1 96.75 66 SER B C 1
ATOM 1720 O O . SER B 1 66 ? -12.508 10.75 -6.609 1 96.75 66 SER B O 1
ATOM 1722 N N . PRO B 1 67 ? -13.117 9.164 -5.168 1 96.19 67 PRO B N 1
ATOM 1723 C CA . PRO B 1 67 ? -11.766 8.586 -5.113 1 96.19 67 PRO B CA 1
ATOM 1724 C C . PRO B 1 67 ? -11.234 8.195 -6.488 1 96.19 67 PRO B C 1
ATOM 1726 O O . PRO B 1 67 ? -10.039 8.344 -6.758 1 96.19 67 PRO B O 1
ATOM 1729 N N . ASP B 1 68 ? -12.086 7.781 -7.406 1 95.19 68 ASP B N 1
ATOM 1730 C CA . ASP B 1 68 ? -11.648 7.289 -8.711 1 95.19 68 ASP B CA 1
ATOM 1731 C C . ASP B 1 68 ? -11.234 8.445 -9.617 1 95.19 68 ASP B C 1
ATOM 1733 O O . ASP B 1 68 ? -10.531 8.242 -10.609 1 95.19 68 ASP B O 1
ATOM 1737 N N . ARG B 1 69 ? -11.664 9.625 -9.219 1 95.5 69 ARG B N 1
ATOM 1738 C CA . ARG B 1 69 ? -11.391 10.781 -10.062 1 95.5 69 ARG B CA 1
ATOM 1739 C C . ARG B 1 69 ? -10.125 11.508 -9.617 1 95.5 69 ARG B C 1
ATOM 1741 O O . ARG B 1 69 ? -9.578 12.328 -10.359 1 95.5 69 ARG B O 1
ATOM 1748 N N . LEU B 1 70 ? -9.68 11.195 -8.445 1 96.56 70 LEU B N 1
ATOM 1749 C CA . LEU B 1 70 ? -8.492 11.891 -7.957 1 96.56 70 LEU B CA 1
ATOM 1750 C C . LEU B 1 70 ? -7.227 11.281 -8.547 1 96.56 70 LEU B C 1
ATOM 1752 O O . LEU B 1 70 ? -6.91 10.117 -8.289 1 96.56 70 LEU B O 1
ATOM 1756 N N . GLU B 1 71 ? -6.527 12.094 -9.242 1 96.88 71 GLU B N 1
ATOM 1757 C CA . GLU B 1 71 ? -5.281 11.656 -9.859 1 96.88 71 GLU B CA 1
ATOM 1758 C C . GLU B 1 71 ? -4.117 11.75 -8.875 1 96.88 71 GLU B C 1
ATOM 1760 O O . GLU B 1 71 ? -4.023 12.711 -8.109 1 96.88 71 GLU B O 1
ATOM 1765 N N . PRO B 1 72 ? -3.193 10.82 -8.992 1 97.75 72 PRO B N 1
ATOM 1766 C CA . PRO B 1 72 ? -2.045 10.844 -8.086 1 97.75 72 PRO B CA 1
ATOM 1767 C C . PRO B 1 72 ? -1.261 12.156 -8.156 1 97.75 72 PRO B C 1
ATOM 1769 O O . PRO B 1 72 ? -0.795 12.664 -7.137 1 97.75 72 PRO B O 1
ATOM 1772 N N . ALA B 1 73 ? -1.117 12.695 -9.297 1 97.38 73 ALA B N 1
ATOM 1773 C CA . ALA B 1 73 ? -0.367 13.945 -9.438 1 97.38 73 ALA B CA 1
ATOM 1774 C C . ALA B 1 73 ? -1.059 15.086 -8.695 1 97.38 73 ALA B C 1
ATOM 1776 O O . ALA B 1 73 ? -0.401 15.898 -8.039 1 97.38 73 ALA B O 1
ATOM 1777 N N . THR B 1 74 ? -2.322 15.125 -8.859 1 96.88 74 THR B N 1
ATOM 1778 C CA . THR B 1 74 ? -3.088 16.141 -8.148 1 96.88 74 THR B CA 1
ATOM 1779 C C . THR B 1 74 ? -3 15.93 -6.645 1 96.88 74 THR B C 1
ATOM 1781 O O . THR B 1 74 ? -2.76 16.875 -5.895 1 96.88 74 THR B O 1
ATOM 1784 N N . PHE B 1 75 ? -3.129 14.711 -6.18 1 97.81 75 PHE B N 1
ATOM 1785 C CA . PHE B 1 75 ? -3.018 14.383 -4.766 1 97.81 75 PHE B CA 1
ATOM 1786 C C . PHE B 1 75 ? -1.649 14.781 -4.223 1 97.81 75 PHE B C 1
ATOM 1788 O O . PHE B 1 75 ? -1.548 15.32 -3.119 1 97.81 75 PHE B O 1
ATOM 1795 N N . ARG B 1 76 ? -0.667 14.516 -5 1 98.06 76 ARG B N 1
ATOM 1796 C CA . ARG B 1 76 ? 0.695 14.867 -4.617 1 98.06 76 ARG B CA 1
ATOM 1797 C C . ARG B 1 76 ? 0.815 16.359 -4.328 1 98.06 76 ARG B C 1
ATOM 1799 O O . ARG B 1 76 ? 1.395 16.766 -3.316 1 98.06 76 ARG B O 1
ATOM 1806 N N . THR B 1 77 ? 0.283 17.156 -5.18 1 96.88 77 THR B N 1
ATOM 1807 C CA . THR B 1 77 ? 0.354 18.609 -5.039 1 96.88 77 THR B CA 1
ATOM 1808 C C . THR B 1 77 ? -0.421 19.062 -3.807 1 96.88 77 THR B C 1
ATOM 1810 O O . THR B 1 77 ? 0.065 19.891 -3.035 1 96.88 77 THR B O 1
ATOM 1813 N N . TRP B 1 78 ? -1.592 18.484 -3.65 1 96.44 78 TRP B N 1
ATOM 1814 C CA . TRP B 1 78 ? -2.395 18.812 -2.479 1 96.44 78 TRP B CA 1
ATOM 1815 C C . TRP B 1 78 ? -1.65 18.469 -1.192 1 96.44 78 TRP B C 1
ATOM 1817 O O . TRP B 1 78 ? -1.634 19.266 -0.247 1 96.44 78 TRP B O 1
ATOM 1827 N N . LEU B 1 79 ? -1.077 17.359 -1.229 1 96.88 79 LEU B N 1
ATOM 1828 C CA . LEU B 1 79 ? -0.362 16.875 -0.052 1 96.88 79 LEU B CA 1
ATOM 1829 C C . LEU B 1 79 ? 0.864 17.734 0.228 1 96.88 79 LEU B C 1
ATOM 1831 O O . LEU B 1 79 ? 1.131 18.078 1.38 1 96.88 79 LEU B O 1
ATOM 1835 N N . GLN B 1 80 ? 1.584 18.047 -0.813 1 97.19 80 GLN B N 1
ATOM 1836 C CA . GLN B 1 80 ? 2.76 18.906 -0.671 1 97.19 80 GLN B CA 1
ATOM 1837 C C . GLN B 1 80 ? 2.393 20.234 -0.032 1 97.19 80 GLN B C 1
ATOM 1839 O O . GLN B 1 80 ? 3.066 20.703 0.896 1 97.19 80 GLN B O 1
ATOM 1844 N N . ASP B 1 81 ? 1.356 20.828 -0.537 1 96.75 81 ASP B N 1
ATOM 1845 C CA . ASP B 1 81 ? 0.887 22.109 0.005 1 96.75 81 ASP B CA 1
ATOM 1846 C C . ASP B 1 81 ? 0.449 21.953 1.461 1 96.75 81 ASP B C 1
ATOM 1848 O O . ASP B 1 81 ? 0.737 22.812 2.293 1 96.75 81 ASP B O 1
ATOM 1852 N N . SER B 1 82 ? -0.222 20.922 1.757 1 96.81 82 SER B N 1
ATOM 1853 C CA . SER B 1 82 ? -0.71 20.672 3.111 1 96.81 82 SER B CA 1
ATOM 1854 C C . SER B 1 82 ? 0.443 20.453 4.082 1 96.81 82 SER B C 1
ATOM 1856 O O . SER B 1 82 ? 0.424 20.969 5.207 1 96.81 82 SER B O 1
ATOM 1858 N N . ILE B 1 83 ? 1.392 19.766 3.639 1 97.12 83 ILE B N 1
ATOM 1859 C CA . ILE B 1 83 ? 2.557 19.484 4.473 1 97.12 83 ILE B CA 1
ATOM 1860 C C . ILE B 1 83 ? 3.264 20.797 4.824 1 97.12 83 ILE B C 1
ATOM 1862 O O . ILE B 1 83 ? 3.664 21 5.969 1 97.12 83 ILE B O 1
ATOM 1866 N N . LYS B 1 84 ? 3.424 21.625 3.848 1 96.75 84 LYS B N 1
ATOM 1867 C CA . LYS B 1 84 ? 4.02 22.938 4.094 1 96.75 84 LYS B CA 1
ATOM 1868 C C . LYS B 1 84 ? 3.238 23.703 5.152 1 96.75 84 LYS B C 1
ATOM 1870 O O . LYS B 1 84 ? 3.826 24.281 6.066 1 96.75 84 LYS B O 1
ATOM 1875 N N . GLN B 1 85 ? 1.958 23.672 5.035 1 95.75 85 GLN B N 1
ATOM 1876 C CA . GLN B 1 85 ? 1.085 24.344 5.988 1 95.75 85 GLN B CA 1
ATOM 1877 C C . GLN B 1 85 ? 1.214 23.734 7.383 1 95.75 85 GLN B C 1
ATOM 1879 O O . GLN B 1 85 ? 1.33 24.469 8.375 1 95.75 85 GLN B O 1
ATOM 1884 N N . TRP B 1 86 ? 1.207 22.438 7.477 1 96.19 86 TRP B N 1
ATOM 1885 C CA . TRP B 1 86 ? 1.285 21.75 8.758 1 96.19 86 TRP B CA 1
ATOM 1886 C C . TRP B 1 86 ? 2.629 22 9.438 1 96.19 86 TRP B C 1
ATOM 1888 O O . TRP B 1 86 ? 2.699 22.156 10.656 1 96.19 86 TRP B O 1
ATOM 1898 N N . ARG B 1 87 ? 3.656 22.094 8.656 1 95.56 87 ARG B N 1
ATOM 1899 C CA . ARG B 1 87 ? 4.957 22.453 9.211 1 95.56 87 ARG B CA 1
ATOM 1900 C C . ARG B 1 87 ? 4.938 23.859 9.805 1 95.56 87 ARG B C 1
ATOM 1902 O O . ARG B 1 87 ? 5.445 24.078 10.906 1 95.56 87 ARG B O 1
ATOM 1909 N N . ALA B 1 88 ? 4.367 24.781 9.094 1 95.5 88 ALA B N 1
ATOM 1910 C CA . ALA B 1 88 ? 4.285 26.156 9.555 1 95.5 88 ALA B CA 1
ATOM 1911 C C . ALA B 1 88 ? 3.471 26.266 10.844 1 95.5 88 ALA B C 1
ATOM 1913 O O . ALA B 1 88 ? 3.748 27.109 11.688 1 95.5 88 ALA B O 1
ATOM 1914 N N . GLU B 1 89 ? 2.514 25.359 10.969 1 94.94 89 GLU B N 1
ATOM 1915 C CA . GLU B 1 89 ? 1.622 25.359 12.125 1 94.94 89 GLU B CA 1
ATOM 1916 C C . GLU B 1 89 ? 2.225 24.578 13.297 1 94.94 89 GLU B C 1
ATOM 1918 O O . GLU B 1 89 ? 1.643 24.531 14.383 1 94.94 89 GLU B O 1
ATOM 1923 N N . GLY B 1 90 ? 3.334 23.953 13.039 1 94.56 90 GLY B N 1
ATOM 1924 C CA . GLY B 1 90 ? 4.043 23.25 14.102 1 94.56 90 GLY B CA 1
ATOM 1925 C C . GLY B 1 90 ? 3.494 21.875 14.367 1 94.56 90 GLY B C 1
ATOM 1926 O O . GLY B 1 90 ? 3.6 21.359 15.484 1 94.56 90 GLY B O 1
ATOM 1927 N N . ARG B 1 91 ? 2.84 21.312 13.344 1 95.25 91 ARG B N 1
ATOM 1928 C CA . ARG B 1 91 ? 2.398 19.922 13.469 1 95.25 91 ARG B CA 1
ATOM 1929 C C . ARG B 1 91 ? 3.588 18.969 13.5 1 95.25 91 ARG B C 1
ATOM 1931 O O . ARG B 1 91 ? 4.664 19.297 12.992 1 95.25 91 ARG B O 1
ATOM 1938 N N . ILE B 1 92 ? 3.348 17.75 14.117 1 94.94 92 ILE B N 1
ATOM 1939 C CA . ILE B 1 92 ? 4.531 16.953 14.406 1 94.94 92 ILE B CA 1
ATOM 1940 C C . ILE B 1 92 ? 4.543 15.703 13.523 1 94.94 92 ILE B C 1
ATOM 1942 O O . ILE B 1 92 ? 5.602 15.125 13.266 1 94.94 92 ILE B O 1
ATOM 1946 N N . ALA B 1 93 ? 3.35 15.234 13.141 1 96.62 93 ALA B N 1
ATOM 1947 C CA . ALA B 1 93 ? 3.273 14.031 12.32 1 96.62 93 ALA B CA 1
ATOM 1948 C C . ALA B 1 93 ? 1.985 14.008 11.5 1 96.62 93 ALA B C 1
ATOM 1950 O O . ALA B 1 93 ? 0.997 14.648 11.867 1 96.62 93 ALA B O 1
ATOM 1951 N N . VAL B 1 94 ? 2.053 13.281 10.422 1 97.31 94 VAL B N 1
ATOM 1952 C CA . VAL B 1 94 ? 0.877 13.07 9.586 1 97.31 94 VAL B CA 1
ATOM 1953 C C . VAL B 1 94 ? 0.627 11.57 9.422 1 97.31 94 VAL B C 1
ATOM 1955 O O . VAL B 1 94 ? 1.555 10.805 9.141 1 97.31 94 VAL B O 1
ATOM 1958 N N . TRP B 1 95 ? -0.614 11.195 9.633 1 97.12 95 TRP B N 1
ATOM 1959 C CA . TRP B 1 95 ? -1.083 9.836 9.414 1 97.12 95 TRP B CA 1
ATOM 1960 C C . TRP B 1 95 ? -2.066 9.773 8.25 1 97.12 95 TRP B C 1
ATOM 1962 O O . TRP B 1 95 ? -3.047 10.523 8.219 1 97.12 95 TRP B O 1
ATOM 1972 N N . LEU B 1 96 ? -1.756 8.914 7.301 1 98.62 96 LEU B N 1
ATOM 1973 C CA . LEU B 1 96 ? -2.656 8.664 6.184 1 98.62 96 LEU B CA 1
ATOM 1974 C C . LEU B 1 96 ? -3.223 7.25 6.246 1 98.62 96 LEU B C 1
ATOM 1976 O O . LEU B 1 96 ? -2.471 6.273 6.215 1 98.62 96 LEU B O 1
ATOM 1980 N N . HIS B 1 97 ? -4.488 7.129 6.371 1 98.62 97 HIS B N 1
ATOM 1981 C CA . HIS B 1 97 ? -5.176 5.848 6.262 1 98.62 97 HIS B CA 1
ATOM 1982 C C . HIS B 1 97 ? -5.727 5.637 4.855 1 98.62 97 HIS B C 1
ATOM 1984 O O . HIS B 1 97 ? -6.57 6.406 4.391 1 98.62 97 HIS B O 1
ATOM 1990 N N . ILE B 1 98 ? -5.301 4.551 4.246 1 98.88 98 ILE B N 1
ATOM 1991 C CA . ILE B 1 98 ? -5.555 4.398 2.818 1 98.88 98 ILE B CA 1
ATOM 1992 C C . ILE B 1 98 ? -6.176 3.029 2.549 1 98.88 98 ILE B C 1
ATOM 1994 O O . ILE B 1 98 ? -5.516 2 2.723 1 98.88 98 ILE B O 1
ATOM 1998 N N . PRO B 1 99 ? -7.41 3.008 2.018 1 98.88 99 PRO B N 1
ATOM 1999 C CA . PRO B 1 99 ? -7.969 1.731 1.567 1 98.88 99 PRO B CA 1
ATOM 2000 C C . PRO B 1 99 ? -7.152 1.095 0.444 1 98.88 99 PRO B C 1
ATOM 2002 O O . PRO B 1 99 ? -6.613 1.803 -0.41 1 98.88 99 PRO B O 1
ATOM 2005 N N . ILE B 1 100 ? -7.18 -0.177 0.459 1 98.88 100 ILE B N 1
ATOM 2006 C CA . ILE B 1 100 ? -6.305 -0.896 -0.461 1 98.88 100 ILE B CA 1
ATOM 2007 C C . ILE B 1 100 ? -6.676 -0.549 -1.901 1 98.88 100 ILE B C 1
ATOM 2009 O O . ILE B 1 100 ? -5.805 -0.462 -2.77 1 98.88 100 ILE B O 1
ATOM 2013 N N . LEU B 1 101 ? -7.926 -0.28 -2.193 1 98.56 101 LEU B N 1
ATOM 2014 C CA . LEU B 1 101 ? -8.352 0.036 -3.553 1 98.56 101 LEU B CA 1
ATOM 2015 C C . LEU B 1 101 ? -7.93 1.449 -3.941 1 98.56 101 LEU B C 1
ATOM 2017 O O . LEU B 1 101 ? -7.992 1.821 -5.113 1 98.56 101 LEU B O 1
ATOM 2021 N N . GLN B 1 102 ? -7.445 2.223 -2.992 1 98.75 102 GLN B N 1
ATOM 2022 C CA . GLN B 1 102 ? -6.934 3.562 -3.264 1 98.75 102 GLN B CA 1
ATOM 2023 C C . GLN B 1 102 ? -5.414 3.605 -3.145 1 98.75 102 GLN B C 1
ATOM 2025 O O . GLN B 1 102 ? -4.828 4.68 -2.984 1 98.75 102 GLN B O 1
ATOM 2030 N N . SER B 1 103 ? -4.777 2.541 -3.264 1 98.81 103 SER B N 1
ATOM 2031 C CA . SER B 1 103 ? -3.342 2.424 -3.025 1 98.81 103 SER B CA 1
ATOM 2032 C C . SER B 1 103 ? -2.541 3.104 -4.129 1 98.81 103 SER B C 1
ATOM 2034 O O . SER B 1 103 ? -1.34 3.336 -3.98 1 98.81 103 SER B O 1
ATOM 2036 N N . ARG B 1 104 ? -3.197 3.467 -5.211 1 98.25 104 ARG B N 1
ATOM 2037 C CA . ARG B 1 104 ? -2.502 4.188 -6.273 1 98.25 104 ARG B CA 1
ATOM 2038 C C . ARG B 1 104 ? -1.98 5.531 -5.773 1 98.25 104 ARG B C 1
ATOM 2040 O O . ARG B 1 104 ? -1.088 6.121 -6.383 1 98.25 104 ARG B O 1
ATOM 2047 N N . LEU B 1 105 ? -2.453 6.027 -4.645 1 98.75 105 LEU B N 1
ATOM 2048 C CA . LEU B 1 105 ? -2.082 7.332 -4.109 1 98.75 105 LEU B CA 1
ATOM 2049 C C . LEU B 1 105 ? -0.873 7.219 -3.188 1 98.75 105 LEU B C 1
ATOM 2051 O O . LEU B 1 105 ? -0.264 8.227 -2.828 1 98.75 105 LEU B O 1
ATOM 2055 N N . ILE B 1 106 ? -0.48 5.98 -2.879 1 98.88 106 ILE B N 1
ATOM 2056 C CA . ILE B 1 106 ? 0.562 5.75 -1.886 1 98.88 106 ILE B CA 1
ATOM 2057 C C . ILE B 1 106 ? 1.904 6.246 -2.418 1 98.88 106 ILE B C 1
ATOM 2059 O O . ILE B 1 106 ? 2.666 6.891 -1.692 1 98.88 106 ILE B O 1
ATOM 2063 N N . ALA B 1 107 ? 2.207 5.988 -3.654 1 98.62 107 ALA B N 1
ATOM 2064 C CA . ALA B 1 107 ? 3.484 6.426 -4.207 1 98.62 107 ALA B CA 1
ATOM 2065 C C . ALA B 1 107 ? 3.613 7.945 -4.156 1 98.62 107 ALA B C 1
ATOM 2067 O O . ALA B 1 107 ? 4.695 8.477 -3.896 1 98.62 107 ALA B O 1
ATOM 2068 N N . ALA B 1 108 ? 2.547 8.625 -4.402 1 98.44 108 ALA B N 1
ATOM 2069 C CA . ALA B 1 108 ? 2.541 10.078 -4.32 1 98.44 108 ALA B CA 1
ATOM 2070 C C . ALA B 1 108 ? 2.883 10.555 -2.91 1 98.44 108 ALA B C 1
ATOM 2072 O O . ALA B 1 108 ? 3.607 11.539 -2.738 1 98.44 108 ALA B O 1
ATOM 2073 N N . ALA B 1 109 ? 2.338 9.828 -1.922 1 98.75 109 ALA B N 1
ATOM 2074 C CA . ALA B 1 109 ? 2.66 10.148 -0.534 1 98.75 109 ALA B CA 1
ATOM 2075 C C . ALA B 1 109 ? 4.121 9.836 -0.221 1 98.75 109 ALA B C 1
ATOM 2077 O O . ALA B 1 109 ? 4.801 10.609 0.453 1 98.75 109 ALA B O 1
ATOM 2078 N N . ALA B 1 110 ? 4.555 8.758 -0.79 1 98.69 110 ALA B N 1
ATOM 2079 C CA . ALA B 1 110 ? 5.922 8.312 -0.526 1 98.69 110 ALA B CA 1
ATOM 2080 C C . ALA B 1 110 ? 6.938 9.32 -1.053 1 98.69 110 ALA B C 1
ATOM 2082 O O . ALA B 1 110 ? 7.973 9.555 -0.421 1 98.69 110 ALA B O 1
ATOM 2083 N N . VAL B 1 111 ? 6.637 9.891 -2.166 1 97.88 111 VAL B N 1
ATOM 2084 C CA . VAL B 1 111 ? 7.516 10.883 -2.775 1 97.88 111 VAL B CA 1
ATOM 2085 C C . VAL B 1 111 ? 7.66 12.086 -1.846 1 97.88 111 VAL B C 1
ATOM 2087 O O . VAL B 1 111 ? 8.688 12.766 -1.859 1 97.88 111 VAL B O 1
ATOM 2090 N N . GLN B 1 112 ? 6.695 12.258 -0.946 1 97.44 112 GLN B N 1
ATOM 2091 C CA . GLN B 1 112 ? 6.738 13.367 0.005 1 97.44 112 GLN B CA 1
ATOM 2092 C C . GLN B 1 112 ? 7.438 12.953 1.296 1 97.44 112 GLN B C 1
ATOM 2094 O O . GLN B 1 112 ? 7.57 13.758 2.221 1 97.44 112 GLN B O 1
ATOM 2099 N N . GLY B 1 113 ? 7.754 11.695 1.381 1 97.12 113 GLY B N 1
ATOM 2100 C CA . GLY B 1 113 ? 8.508 11.258 2.543 1 97.12 113 GLY B CA 1
ATOM 2101 C C . GLY B 1 113 ? 7.742 10.297 3.426 1 97.12 113 GLY B C 1
ATOM 2102 O O . GLY B 1 113 ? 8.273 9.805 4.426 1 97.12 113 GLY B O 1
ATOM 2103 N N . PHE B 1 114 ? 6.531 9.984 3.021 1 98.19 114 PHE B N 1
ATOM 2104 C CA . PHE B 1 114 ? 5.758 9.039 3.812 1 98.19 114 PHE B CA 1
ATOM 2105 C C . PHE B 1 114 ? 6.348 7.637 3.701 1 98.19 114 PHE B C 1
ATOM 2107 O O . PHE B 1 114 ? 6.84 7.246 2.641 1 98.19 114 PHE B O 1
ATOM 2114 N N . THR B 1 115 ? 6.184 6.844 4.832 1 97.81 115 THR B N 1
ATOM 2115 C CA . THR B 1 115 ? 6.523 5.426 4.879 1 97.81 115 THR B CA 1
ATOM 2116 C C . THR B 1 115 ? 5.359 4.605 5.43 1 97.81 115 THR B C 1
ATOM 2118 O O . THR B 1 115 ? 4.449 5.156 6.055 1 97.81 115 THR B O 1
ATOM 2121 N N . PHE B 1 116 ? 5.41 3.334 5.195 1 97.5 116 PHE B N 1
ATOM 2122 C CA . PHE B 1 116 ? 4.418 2.479 5.844 1 97.5 116 PHE B CA 1
ATOM 2123 C C . PHE B 1 116 ? 4.664 2.408 7.344 1 97.5 116 PHE B C 1
ATOM 2125 O O . PHE B 1 116 ? 5.793 2.197 7.785 1 97.5 116 PHE B O 1
ATOM 2132 N N . HIS B 1 117 ? 3.643 2.57 8.008 1 95.25 117 HIS B N 1
ATOM 2133 C CA . HIS B 1 117 ? 3.684 2.238 9.422 1 95.25 117 HIS B CA 1
ATOM 2134 C C . HIS B 1 117 ? 3.178 0.82 9.672 1 95.25 117 HIS B C 1
ATOM 2136 O O . HIS B 1 117 ? 3.84 0.031 10.352 1 95.25 117 HIS B O 1
ATOM 2142 N N . HIS B 1 118 ? 1.979 0.512 9.102 1 94.12 118 HIS B N 1
ATOM 2143 C CA . HIS B 1 118 ? 1.427 -0.836 9.164 1 94.12 118 HIS B CA 1
ATOM 2144 C C . HIS B 1 118 ? 0.358 -1.044 8.102 1 94.12 118 HIS B C 1
ATOM 2146 O O . HIS B 1 118 ? 0.014 -0.111 7.371 1 94.12 118 HIS B O 1
ATOM 2152 N N . ALA B 1 119 ? -0.026 -2.271 8.07 1 95.75 119 ALA B N 1
ATOM 2153 C CA . ALA B 1 119 ? -1.128 -2.611 7.176 1 95.75 119 ALA B CA 1
ATOM 2154 C C . ALA B 1 119 ? -2.113 -3.561 7.852 1 95.75 119 ALA B C 1
ATOM 2156 O O . ALA B 1 119 ? -1.734 -4.328 8.742 1 95.75 119 ALA B O 1
ATOM 2157 N N . GLU B 1 120 ? -3.314 -3.371 7.441 1 92.88 120 GLU B N 1
ATOM 2158 C CA . GLU B 1 120 ? -4.414 -4.301 7.691 1 92.88 120 GLU B CA 1
ATOM 2159 C C . GLU B 1 120 ? -4.934 -4.898 6.387 1 92.88 120 GLU B C 1
ATOM 2161 O O . GLU B 1 120 ? -4.641 -4.387 5.301 1 92.88 120 GLU B O 1
ATOM 2166 N N . SER B 1 121 ? -5.637 -5.902 6.438 1 93.94 121 SER B N 1
ATOM 2167 C CA . SER B 1 121 ? -6.047 -6.66 5.258 1 93.94 121 SER B CA 1
ATOM 2168 C C . SER B 1 121 ? -6.52 -5.73 4.141 1 93.94 121 SER B C 1
ATOM 2170 O O . SER B 1 121 ? -6.086 -5.863 2.996 1 93.94 121 SER B O 1
ATOM 2172 N N . ASP B 1 122 ? -7.281 -4.695 4.438 1 97.38 122 ASP B N 1
ATOM 2173 C CA . ASP B 1 122 ? -7.91 -3.926 3.369 1 97.38 122 ASP B CA 1
ATOM 2174 C C . ASP B 1 122 ? -7.469 -2.465 3.412 1 97.38 122 ASP B C 1
ATOM 2176 O O . ASP B 1 122 ? -8.062 -1.611 2.748 1 97.38 122 ASP B O 1
ATOM 2180 N N . SER B 1 123 ? -6.348 -2.229 4.223 1 98.19 123 SER B N 1
ATOM 2181 C CA . SER B 1 123 ? -5.891 -0.845 4.309 1 98.19 123 SER B CA 1
ATOM 2182 C C . SER B 1 123 ? -4.441 -0.77 4.781 1 98.19 123 SER B C 1
ATOM 2184 O O . SER B 1 123 ? -3.889 -1.762 5.258 1 98.19 123 SER B O 1
ATOM 2186 N N . SER B 1 124 ? -3.924 0.383 4.566 1 98.06 124 SER B N 1
ATOM 2187 C CA . SER B 1 124 ? -2.6 0.684 5.098 1 98.06 124 SER B CA 1
ATOM 2188 C C . SER B 1 124 ? -2.562 2.066 5.742 1 98.06 124 SER B C 1
ATOM 2190 O O . SER B 1 124 ? -3.408 2.914 5.453 1 98.06 124 SER B O 1
ATOM 2192 N N . THR B 1 125 ? -1.622 2.148 6.672 1 97.44 125 THR B N 1
ATOM 2193 C CA . THR B 1 125 ? -1.348 3.432 7.309 1 97.44 125 THR B CA 1
ATOM 2194 C C . THR B 1 125 ? 0.069 3.902 6.988 1 97.44 125 THR B C 1
ATOM 2196 O O . THR B 1 125 ? 1.033 3.156 7.18 1 97.44 125 THR B O 1
ATOM 2199 N N . LEU B 1 126 ? 0.128 5.105 6.453 1 98.19 126 LEU B N 1
ATOM 2200 C CA . LEU B 1 126 ? 1.414 5.758 6.227 1 98.19 126 LEU B CA 1
ATOM 2201 C C . LEU B 1 126 ? 1.65 6.871 7.242 1 98.19 126 LEU B C 1
ATOM 2203 O O . LEU B 1 126 ? 0.697 7.43 7.789 1 98.19 126 LEU B O 1
ATOM 2207 N N . THR B 1 127 ? 2.965 7.156 7.426 1 97.31 127 THR B N 1
ATOM 2208 C CA . THR B 1 127 ? 3.283 8.234 8.352 1 97.31 127 THR B CA 1
ATOM 2209 C C . THR B 1 127 ? 4.371 9.141 7.781 1 97.31 127 THR B C 1
ATOM 2211 O O . THR B 1 127 ? 5.203 8.695 6.988 1 97.31 127 THR B O 1
ATOM 2214 N N . LEU B 1 128 ? 4.309 10.305 8.156 1 97.5 128 LEU B N 1
ATOM 2215 C CA . LEU B 1 128 ? 5.336 11.312 7.926 1 97.5 128 LEU B CA 1
ATOM 2216 C C . LEU B 1 128 ? 5.652 12.078 9.203 1 97.5 128 LEU B C 1
ATOM 2218 O O . LEU B 1 128 ? 4.754 12.648 9.828 1 97.5 128 LEU B O 1
ATOM 2222 N N . TRP B 1 129 ? 6.82 12 9.617 1 96.31 129 TRP B N 1
ATOM 2223 C CA . TRP B 1 129 ? 7.273 12.789 10.766 1 96.31 129 TRP B CA 1
ATOM 2224 C C . TRP B 1 129 ? 7.605 14.219 10.344 1 96.31 129 TRP B C 1
ATOM 2226 O O . TRP B 1 129 ? 8.352 14.43 9.383 1 96.31 129 TRP B O 1
ATOM 2236 N N . LEU B 1 130 ? 7.113 15.172 11 1 96 130 LEU B N 1
ATOM 2237 C CA . LEU B 1 130 ? 7.309 16.578 10.656 1 96 130 LEU B CA 1
ATOM 2238 C C . LEU B 1 130 ? 8.148 17.281 11.711 1 96 130 LEU B C 1
ATOM 2240 O O . LEU B 1 130 ? 8.633 18.391 11.484 1 96 130 LEU B O 1
ATOM 2244 N N . GLY B 1 131 ? 8.266 16.672 12.836 1 89.69 131 GLY B N 1
ATOM 2245 C CA . GLY B 1 131 ? 9.016 17.297 13.922 1 89.69 131 GLY B CA 1
ATOM 2246 C C . GLY B 1 131 ? 10.508 17.359 13.656 1 89.69 131 GLY B C 1
ATOM 2247 O O . GLY B 1 131 ? 10.977 16.891 12.609 1 89.69 131 GLY B O 1
ATOM 2248 N N . GLU B 1 132 ? 11.109 17.969 14.586 1 84.38 132 GLU B N 1
ATOM 2249 C CA . GLU B 1 132 ? 12.562 18.062 14.492 1 84.38 132 GLU B CA 1
ATOM 2250 C C . GLU B 1 132 ? 13.227 16.75 14.914 1 84.38 132 GLU B C 1
ATOM 2252 O O . GLU B 1 132 ? 12.734 16.047 15.797 1 84.38 132 GLU B O 1
ATOM 2257 N N . GLY B 1 133 ? 14.219 16.344 14.219 1 80.88 133 GLY B N 1
ATOM 2258 C CA . GLY B 1 133 ? 15 15.172 14.586 1 80.88 133 GLY B CA 1
ATOM 2259 C C . GLY B 1 133 ? 14.375 13.875 14.109 1 80.88 133 GLY B C 1
ATOM 2260 O O . GLY B 1 133 ? 13.703 13.844 13.078 1 80.88 133 GLY B O 1
ATOM 2261 N N . ARG B 1 134 ? 14.727 12.781 14.852 1 78.5 134 ARG B N 1
ATOM 2262 C CA . ARG B 1 134 ? 14.289 11.445 14.477 1 78.5 134 ARG B CA 1
ATOM 2263 C C . ARG B 1 134 ? 12.828 11.219 14.852 1 78.5 134 ARG B C 1
ATOM 2265 O O . ARG B 1 134 ? 12.344 11.797 15.828 1 78.5 134 ARG B O 1
ATOM 2272 N N . SER B 1 135 ? 12.266 10.484 14.031 1 78.69 135 SER B N 1
ATOM 2273 C CA . SER B 1 135 ? 10.859 10.18 14.258 1 78.69 135 SER B CA 1
ATOM 2274 C C . SER B 1 135 ? 10.648 9.555 15.633 1 78.69 135 SER B C 1
ATOM 2276 O O . SER B 1 135 ? 11.391 8.656 16.031 1 78.69 135 SER B O 1
ATOM 2278 N N . ARG B 1 136 ? 9.672 10.031 16.312 1 76.75 136 ARG B N 1
ATOM 2279 C CA . ARG B 1 136 ? 9.273 9.477 17.594 1 76.75 136 ARG B CA 1
ATOM 2280 C C . ARG B 1 136 ? 7.996 8.648 17.469 1 76.75 136 ARG B C 1
ATOM 2282 O O . ARG B 1 136 ? 7.375 8.305 18.484 1 76.75 136 ARG B O 1
ATOM 2289 N N . LEU B 1 137 ? 7.738 8.375 16.266 1 81 137 LEU B N 1
ATOM 2290 C CA . LEU B 1 137 ? 6.543 7.566 16.062 1 81 137 LEU B CA 1
ATOM 2291 C C . LEU B 1 137 ? 6.809 6.105 16.406 1 81 137 LEU B C 1
ATOM 2293 O O . LEU B 1 137 ? 7.875 5.57 16.094 1 81 137 LEU B O 1
ATOM 2297 N N . PRO B 1 138 ? 5.883 5.523 17.266 1 74.69 138 PRO B N 1
ATOM 2298 C CA . PRO B 1 138 ? 6.078 4.102 17.562 1 74.69 138 PRO B CA 1
ATOM 2299 C C . PRO B 1 138 ? 6.156 3.24 16.312 1 74.69 138 PRO B C 1
ATOM 2301 O O . PRO B 1 138 ? 5.395 3.455 15.359 1 74.69 138 PRO B O 1
ATOM 2304 N N . GLY B 1 139 ? 7.273 2.5 16.25 1 71.94 139 GLY B N 1
ATOM 2305 C CA . GLY B 1 139 ? 7.336 1.524 15.172 1 71.94 139 GLY B CA 1
ATOM 2306 C C . GLY B 1 139 ? 6.273 0.446 15.281 1 71.94 139 GLY B C 1
ATOM 2307 O O . GLY B 1 139 ? 5.617 0.316 16.312 1 71.94 139 GLY B O 1
ATOM 2308 N N . TYR B 1 140 ? 5.805 0.01 14.117 1 70.44 140 TYR B N 1
ATOM 2309 C CA . TYR B 1 140 ? 4.918 -1.146 14.086 1 70.44 140 TYR B CA 1
ATOM 2310 C C . TYR B 1 140 ? 5.711 -2.445 14.07 1 70.44 140 TYR B C 1
ATOM 2312 O O . TYR B 1 140 ? 6.625 -2.611 13.25 1 70.44 140 TYR B O 1
ATOM 2320 N N . ALA B 1 141 ? 5.887 -3.105 15.375 1 59.88 141 ALA B N 1
ATOM 2321 C CA . ALA B 1 141 ? 6.594 -4.383 15.414 1 59.88 141 ALA B CA 1
ATOM 2322 C C . ALA B 1 141 ? 5.832 -5.453 14.641 1 59.88 141 ALA B C 1
ATOM 2324 O O . ALA B 1 141 ? 4.633 -5.656 14.859 1 59.88 141 ALA B O 1
ATOM 2325 N N . THR B 1 142 ? 6.281 -5.629 13.375 1 60.12 142 THR B N 1
ATOM 2326 C CA . THR B 1 142 ? 5.668 -6.699 12.594 1 60.12 142 THR B CA 1
ATOM 2327 C C . THR B 1 142 ? 6.168 -8.062 13.062 1 60.12 142 THR B C 1
ATOM 2329 O O . THR B 1 142 ? 7.367 -8.25 13.289 1 60.12 142 THR B O 1
ATOM 2332 N N . HIS B 1 143 ? 5.477 -8.711 14.016 1 57.66 143 HIS B N 1
ATOM 2333 C CA . HIS B 1 143 ? 5.887 -10.078 14.312 1 57.66 143 HIS B CA 1
ATOM 2334 C C . HIS B 1 143 ? 5.223 -11.07 13.367 1 57.66 143 HIS B C 1
ATOM 2336 O O . HIS B 1 143 ? 4.004 -11.031 13.164 1 57.66 143 HIS B O 1
ATOM 2342 N N . GLN B 1 144 ? 6.031 -11.398 12.375 1 53.22 144 GLN B N 1
ATOM 2343 C CA . GLN B 1 144 ? 5.531 -12.477 11.531 1 53.22 144 GLN B CA 1
ATOM 2344 C C . GLN B 1 144 ? 5.32 -13.75 12.344 1 53.22 144 GLN B C 1
ATOM 2346 O O . GLN B 1 144 ? 6.223 -14.203 13.055 1 53.22 144 GLN B O 1
ATOM 2351 N N . VAL B 1 145 ? 4.086 -13.992 12.828 1 50.53 145 VAL B N 1
ATOM 2352 C CA . VAL B 1 145 ? 3.881 -15.312 13.406 1 50.53 145 VAL B CA 1
ATOM 2353 C C . VAL B 1 145 ? 3.967 -16.375 12.312 1 50.53 145 VAL B C 1
ATOM 2355 O O . VAL B 1 145 ? 3.148 -16.391 11.391 1 50.53 145 VAL B O 1
ATOM 2358 N N . GLY B 1 146 ? 5.125 -16.531 11.891 1 43.12 146 GLY B N 1
ATOM 2359 C CA . GLY B 1 146 ? 5.281 -17.656 10.984 1 43.12 146 GLY B CA 1
ATOM 2360 C C . GLY B 1 146 ? 4.543 -18.906 11.438 1 43.12 146 GLY B C 1
ATOM 2361 O O . GLY B 1 146 ? 4.824 -19.438 12.516 1 43.12 146 GLY B O 1
ATOM 2362 N N . VAL B 1 147 ? 3.309 -19.078 11.297 1 40.53 147 VAL B N 1
ATOM 2363 C CA . VAL B 1 147 ? 2.723 -20.406 11.492 1 40.53 147 VAL B CA 1
ATOM 2364 C C . VAL B 1 147 ? 3.445 -21.422 10.609 1 40.53 147 VAL B C 1
ATOM 2366 O O . VAL B 1 147 ? 3.457 -21.297 9.383 1 40.53 147 VAL B O 1
ATOM 2369 N N . ALA B 1 148 ? 4.605 -22.031 10.992 1 39.28 148 ALA B N 1
ATOM 2370 C CA . ALA B 1 148 ? 4.895 -23.359 10.453 1 39.28 148 ALA B CA 1
ATOM 2371 C C . ALA B 1 148 ? 3.611 -24.141 10.195 1 39.28 148 ALA B C 1
ATOM 2373 O O . ALA B 1 148 ? 2.711 -24.156 11.039 1 39.28 148 ALA B O 1
ATOM 2374 N N . ALA B 1 149 ? 3.24 -24.297 8.852 1 36.25 149 ALA B N 1
ATOM 2375 C CA . ALA B 1 149 ? 2.273 -25.312 8.453 1 36.25 149 ALA B CA 1
ATOM 2376 C C . ALA B 1 149 ? 2.336 -26.516 9.383 1 36.25 149 ALA B C 1
ATOM 2378 O O . ALA B 1 149 ? 3.326 -27.25 9.391 1 36.25 149 ALA B O 1
ATOM 2379 N N . LEU B 1 150 ? 2.104 -26.516 10.586 1 33.69 150 LEU B N 1
ATOM 2380 C CA . LEU B 1 150 ? 1.757 -27.766 11.258 1 33.69 150 LEU B CA 1
ATOM 2381 C C . LEU B 1 150 ? 0.669 -28.516 10.492 1 33.69 150 LEU B C 1
ATOM 2383 O O . LEU B 1 150 ? -0.493 -28.109 10.5 1 33.69 150 LEU B O 1
ATOM 2387 N N . ILE B 1 151 ? 0.904 -28.703 9.062 1 30.7 151 ILE B N 1
ATOM 2388 C CA . ILE B 1 151 ? 0.125 -29.828 8.562 1 30.7 151 ILE B CA 1
ATOM 2389 C C . ILE B 1 151 ? 0.285 -31.016 9.508 1 30.7 151 ILE B C 1
ATOM 2391 O O . ILE B 1 151 ? 1.392 -31.531 9.688 1 30.7 151 ILE B O 1
ATOM 2395 N N . ASN B 1 152 ? -0.458 -31.016 10.5 1 27.56 152 ASN B N 1
ATOM 2396 C CA . ASN B 1 152 ? -0.714 -32.375 11.008 1 27.56 152 ASN B CA 1
ATOM 2397 C C . ASN B 1 152 ? -1.294 -33.281 9.93 1 27.56 152 ASN B C 1
ATOM 2399 O O . ASN B 1 152 ? -2.107 -32.844 9.117 1 27.56 152 ASN B O 1
#

InterPro domains:
  IPR003293 Nudix hydrolase 6-like [PR01356] (102-120)
  IPR003293 Nudix hydrolase 6-like [PR01356] (124-140)
  IPR003293 Nudix hydrolase 6-like [PR01356] (140-152)
  IPR003293 Nudix hydrolase 6-like [PTHR13994] (49-151)
  IPR040618 Pre-nudix hydrolase domain [PF18290] (47-130)

Sequence (304 aa):
MIRARGLRWLFPPWSGQKQPQRHPLWAPLSGRCQGDAPFSRLGGAGLQPHLDKFGGVTIHLAQLRSPDRLEPATFRTWLQDSIKQWRAEGRIAVWLHIPILQSRLIAAAAVQGFTFHHAESDSSTLTLWLGEGRSRLPGYATHQVGVAALINMIRARGLRWLFPPWSGQKQPQRHPLWAPLSGRCQGDAPFSRLGGAGLQPHLDKFGGVTIHLAQLRSPDRLEPATFRTWLQDSIKQWRAEGRIAVWLHIPILQSRLIAAAAVQGFTFHHAESDSSTLTLWLGEGRSRLPGYATHQVGVAALIN

pLDDT: mean 74.74, std 28.49, range [23.47, 98.88]

Nearest PDB structures (foldseek):
  3fxt-assembly1_A  TM=9.484E-01  e=1.286E-11  Homo sapiens
  4zbp-assembly2_C-2  TM=9.356E-01  e=6.650E-09  Arabidopsis thaliana
  4zbp-assembly1_B  TM=9.402E-01  e=3.719E-08  Arabidopsis thaliana
  4zb3-assembly1_A-2  TM=9.509E-01  e=9.079E-08  Arabidopsis thaliana
  4zbp-assembly1_A  TM=9.142E-01  e=9.677E-08  Arabidopsis thaliana

Radius of gyration: 40.79 Å; Cα contacts (8 Å, |Δi|>4): 418; chains: 2; bounding box: 40×173×121 Å

Secondary structure (DSSP, 8-state):
----------------------------------------HHHHTT---EE-TTSEEEEEGGG-SSGGG--HHHHHHHHHHHHHHHHHTT--EEEEEEEGGGGGGHHHHHHTT-EEEEEETTEEEEEEE-SSSS--SPPEEEEE--------/----------------------------------------HHHHTT---EE-TTSEEEEEGGG-SSGGG--HHHHHHHHHHHHHHHHHTT--EEEEEEEGGGGGGHHHHHHTT-EEEEEETTEEEEEEE-SSSS--SPPEEEEE--------

Foldseek 3Di:
DDDPPPDDDDDDDDDDDDDDDDDDDPPPCPVPCPVPPPCQPCVVQQWDWDADPQQETETECVRGPCLVPDDLVNLLVSVVVVLVVSLVVVRFKYKYKAFPVSCNNVVSVVVVPWDWQDDDPGITMIMDTNDPDDDPDDHDPPPPPPPPPPPD/DDPPDPDDPCVDDPDDDPDPDPDDDPPPCCVPCPVPPPCQPCVVQQWDWDADPQQETETECVRGPCLVPDDLVNLLVSVVVVLVVSLVVVRFKYKYKAFPVSCNNVVSVVVVPWDWQDDDPGITMIMDTNDPDDDPDDHDPPDPPPPPPPPD